Protein AF-A0AB34JGT9-F1 (afdb_monomer_lite)

InterPro domains:
  IPR016181 Acyl-CoA N-acyltransferase [SSF55729] (120-221)
  IPR028005 N-acetyltransferase ESCO, zinc-finger [PF13878] (42-80)
  IPR028009 N-acetyltransferase ESCO, acetyl-transferase domain [PF13880] (192-260)

Foldseek 3Di:
DDPVVVVPVPDDPDDDDDDDDDDDDDDDDDDDDDDDDDPPDPQDDDPPDPPQPQADPQQRDGFGPSPPVRVVVVVVSSCLQVVAQFDDDPLQPAWLDADPQGKTKHKDWLPDDVVNVVSVVVNLVSQCVVVVHDDDQDNGWMKIFIAHNRRHTQWMWIKDFDQWFFWWDDPPPPDDDPDDDPRDTDGPPDTDGAGMEGEDIDGRPVCPPVCPRLVRVQSCQPPVDDPGRGDLQRYAYEPADPVRLVSNCVNNVHSGHTYDD

Sequence (261 aa):
MSAQAWNQLLKPSGVKALALKTTQKRKHAGSSSKHNPPPLEQMYLDFGQRSLKGHCEDCGMRYTEGDRTDEEAHRKYHRRVLAGVTFRGAVTERVVHQRPDGLQIIAIHSTDPPEKLRKLAEAKRHIDDELGCSVQLPACFRAFVCVTPAGRMAGCVIAEPRKVGYRLCETLDGGHHDHAEVAVLQHDGLAQPALCGISQIWVSREHRRLSIGSQLLEAVRQNMVIGFELPKEKIAFSQPTASGRALATAYTGTKNFLVYT

Structure (mmCIF, N/CA/C/O backbone):
data_AF-A0AB34JGT9-F1
#
_entry.id   AF-A0AB34JGT9-F1
#
loop_
_atom_site.group_PDB
_atom_site.id
_atom_site.type_symbol
_atom_site.label_atom_id
_atom_site.label_alt_id
_atom_site.label_comp_id
_atom_site.label_asym_id
_atom_site.label_entity_id
_atom_site.label_seq_id
_atom_site.pdbx_PDB_ins_code
_atom_site.Cartn_x
_atom_site.Cartn_y
_atom_site.Cartn_z
_atom_site.occupancy
_atom_site.B_iso_or_equiv
_atom_site.auth_seq_id
_atom_site.auth_comp_id
_atom_site.auth_asym_id
_atom_site.auth_atom_id
_atom_site.pdbx_PDB_model_num
ATOM 1 N N . MET A 1 1 ? -13.073 12.205 -19.387 1.00 41.25 1 MET A N 1
ATOM 2 C CA . MET A 1 1 ? -13.069 13.668 -19.162 1.00 41.25 1 MET A CA 1
ATOM 3 C C . MET A 1 1 ? -11.638 14.086 -18.846 1.00 41.25 1 MET A C 1
ATOM 5 O O . MET A 1 1 ? -10.988 13.386 -18.082 1.00 41.25 1 MET A O 1
ATOM 9 N N . SER A 1 2 ? -11.113 15.088 -19.558 1.00 35.94 2 SER A N 1
ATOM 10 C CA . SER A 1 2 ? -9.671 15.331 -19.741 1.00 35.94 2 SER A CA 1
ATOM 11 C C . SER A 1 2 ? -8.951 15.888 -18.502 1.00 35.94 2 SER A C 1
ATOM 13 O O . SER A 1 2 ? -9.559 16.478 -17.610 1.00 35.94 2 SER A O 1
ATOM 15 N N . ALA A 1 3 ? -7.620 15.740 -18.493 1.00 37.44 3 ALA A N 1
ATOM 16 C CA . ALA A 1 3 ? -6.684 16.183 -17.451 1.00 37.44 3 ALA A CA 1
ATOM 17 C C . ALA A 1 3 ? -6.742 17.691 -17.110 1.00 37.44 3 ALA A C 1
ATOM 19 O O . ALA A 1 3 ? -6.174 18.123 -16.111 1.00 37.44 3 ALA A O 1
ATOM 20 N N . GLN A 1 4 ? -7.454 18.501 -17.899 1.00 36.91 4 GLN A N 1
ATOM 21 C CA . GLN A 1 4 ? -7.534 19.953 -17.727 1.00 36.91 4 GLN A CA 1
ATOM 22 C C . GLN A 1 4 ? -8.571 20.405 -16.682 1.00 36.91 4 GLN A C 1
ATOM 24 O O . GLN A 1 4 ? -8.455 21.515 -16.166 1.00 36.91 4 GLN A O 1
ATOM 29 N N . ALA A 1 5 ? -9.527 19.552 -16.294 1.00 36.91 5 ALA A N 1
ATOM 30 C CA . ALA A 1 5 ? -10.526 19.891 -15.270 1.00 36.91 5 ALA A CA 1
ATOM 31 C C . ALA A 1 5 ? -9.961 19.899 -13.829 1.00 36.91 5 ALA A C 1
ATOM 33 O O . ALA A 1 5 ? -10.563 20.472 -12.922 1.00 36.91 5 ALA A O 1
ATOM 34 N N . TRP A 1 6 ? -8.783 19.305 -13.611 1.00 40.47 6 TRP A N 1
ATOM 35 C CA . TRP A 1 6 ? -8.168 19.155 -12.286 1.00 40.47 6 TRP A CA 1
ATOM 36 C C . TRP A 1 6 ? -7.577 20.455 -11.722 1.00 40.47 6 TRP A C 1
ATOM 38 O O . TRP A 1 6 ? -7.604 20.674 -10.512 1.00 40.47 6 TRP A O 1
ATOM 48 N N . ASN A 1 7 ? -7.110 21.364 -12.581 1.00 42.66 7 ASN A N 1
ATOM 49 C CA . ASN A 1 7 ? -6.426 22.590 -12.149 1.00 42.66 7 ASN A CA 1
ATOM 50 C C . ASN A 1 7 ? -7.359 23.699 -11.631 1.00 42.66 7 ASN A C 1
ATOM 52 O O . ASN A 1 7 ? -6.881 24.701 -11.097 1.00 42.66 7 ASN A O 1
ATOM 56 N N . GLN A 1 8 ? -8.680 23.556 -11.768 1.00 39.59 8 GLN A N 1
ATOM 57 C CA . GLN A 1 8 ? -9.638 24.572 -11.311 1.00 39.59 8 GLN A CA 1
ATOM 58 C C . GLN A 1 8 ? -10.149 24.355 -9.881 1.00 39.59 8 GLN A C 1
ATOM 60 O O . GLN A 1 8 ? -10.574 25.319 -9.252 1.00 39.59 8 GLN A O 1
ATOM 65 N N . LEU A 1 9 ? -10.039 23.144 -9.323 1.00 40.91 9 LEU A N 1
ATOM 66 C CA . LEU A 1 9 ? -10.516 22.827 -7.966 1.00 40.91 9 LEU A CA 1
ATOM 67 C C . LEU A 1 9 ? -9.473 23.063 -6.854 1.00 40.91 9 LEU A C 1
ATOM 69 O O . LEU A 1 9 ? -9.786 22.884 -5.681 1.00 40.91 9 LEU A O 1
ATOM 73 N N . LEU A 1 10 ? -8.252 23.485 -7.209 1.00 40.28 10 LEU A N 1
ATOM 74 C CA . LEU A 1 10 ? -7.118 23.678 -6.289 1.00 40.28 10 LEU A CA 1
ATOM 75 C C . LEU A 1 10 ? -6.659 25.140 -6.141 1.00 40.28 10 LEU A C 1
ATOM 77 O O . LEU A 1 10 ? -5.591 25.393 -5.587 1.00 40.28 10 LEU A O 1
ATOM 81 N N . LYS A 1 11 ? -7.434 26.128 -6.605 1.00 37.97 11 LYS A N 1
ATOM 82 C CA . LYS A 1 11 ? -7.067 27.539 -6.409 1.00 37.97 11 LYS A CA 1
ATOM 83 C C . LYS A 1 11 ? -7.514 28.040 -5.028 1.00 37.97 11 LYS A C 1
ATOM 85 O O . LYS A 1 11 ? -8.713 28.024 -4.755 1.00 37.97 11 LYS A O 1
ATOM 90 N N . PRO A 1 12 ? -6.601 28.545 -4.179 1.00 37.38 12 PRO A N 1
ATOM 91 C CA . PRO A 1 12 ? -6.985 29.315 -3.009 1.00 37.38 12 PRO A CA 1
ATOM 92 C C . PRO A 1 12 ? -7.545 30.675 -3.442 1.00 37.38 12 PRO A C 1
ATOM 94 O O . PRO A 1 12 ? -6.934 31.420 -4.212 1.00 37.38 12 PRO A O 1
ATOM 97 N N . SER A 1 13 ? -8.734 30.987 -2.941 1.00 33.44 13 SER A N 1
ATOM 98 C CA . SER A 1 13 ? -9.405 32.271 -3.095 1.00 33.44 13 SER A CA 1
ATOM 99 C C . SER A 1 13 ? -8.594 33.384 -2.423 1.00 33.44 13 SER A C 1
ATOM 101 O O . SER A 1 13 ? -8.486 33.427 -1.203 1.00 33.44 13 SER A O 1
ATOM 103 N N . GLY A 1 14 ? -8.042 34.275 -3.248 1.00 32.41 14 GLY A N 1
ATOM 104 C CA . GLY A 1 14 ? -7.782 35.694 -2.986 1.00 32.41 14 GLY A CA 1
ATOM 105 C C . GLY A 1 14 ? -7.216 36.102 -1.624 1.00 32.41 14 GLY A C 1
ATOM 106 O O . GLY A 1 14 ? -7.970 36.461 -0.724 1.00 32.41 14 GLY A O 1
ATOM 107 N N . VAL A 1 15 ? -5.892 36.248 -1.544 1.00 33.72 15 VAL A N 1
ATOM 108 C CA . VAL A 1 15 ? -5.258 37.125 -0.548 1.00 33.72 15 VAL A CA 1
ATOM 109 C C . VAL A 1 15 ? -4.831 38.405 -1.264 1.00 33.72 15 VAL A C 1
ATOM 111 O O . VAL A 1 15 ? -3.992 38.380 -2.163 1.00 33.72 15 VAL A O 1
ATOM 114 N N . LYS A 1 16 ? -5.469 39.528 -0.914 1.00 31.50 16 LYS A N 1
ATOM 115 C CA . LYS A 1 16 ? -5.128 40.858 -1.432 1.00 31.50 16 LYS A CA 1
ATOM 116 C C . LYS A 1 16 ? -3.763 41.278 -0.883 1.00 31.50 16 LYS A C 1
ATOM 118 O O . LYS A 1 16 ? -3.576 41.336 0.329 1.00 31.50 16 LYS A O 1
ATOM 123 N N . ALA A 1 17 ? -2.840 41.608 -1.780 1.00 31.16 17 ALA A N 1
ATOM 124 C CA . ALA A 1 17 ? -1.586 42.267 -1.447 1.00 31.16 17 ALA A CA 1
ATOM 125 C C . ALA A 1 17 ? -1.869 43.703 -0.976 1.00 31.16 17 ALA A C 1
ATOM 127 O O . ALA A 1 17 ? -2.474 44.486 -1.711 1.00 31.16 17 ALA A O 1
ATOM 128 N N . LEU A 1 18 ? -1.432 44.053 0.236 1.00 29.59 18 LEU A N 1
ATOM 129 C CA . LEU A 1 18 ? -1.380 45.442 0.683 1.00 29.59 18 LEU A CA 1
ATOM 130 C C . LEU A 1 18 ? 0.073 45.920 0.627 1.00 29.59 18 LEU A C 1
ATOM 132 O O . LEU A 1 18 ? 0.949 45.391 1.308 1.00 29.59 18 LEU A O 1
ATOM 136 N N . ALA A 1 19 ? 0.306 46.900 -0.243 1.00 31.33 19 ALA A N 1
ATOM 137 C CA . ALA A 1 19 ? 1.595 47.519 -0.501 1.00 31.33 19 ALA A CA 1
ATOM 138 C C . ALA A 1 19 ? 2.105 48.317 0.711 1.00 31.33 19 ALA A C 1
ATOM 140 O O . ALA A 1 19 ? 1.365 49.097 1.315 1.00 31.33 19 ALA A O 1
ATOM 141 N N . LEU A 1 20 ? 3.398 48.163 1.011 1.00 27.36 20 LEU A N 1
ATOM 142 C CA . LEU A 1 20 ? 4.133 49.003 1.953 1.00 27.36 20 LEU A CA 1
ATOM 143 C C . LEU A 1 20 ? 4.225 50.433 1.394 1.00 27.36 20 LEU A C 1
ATOM 145 O O . LEU A 1 20 ? 4.826 50.655 0.342 1.00 27.36 20 LEU A O 1
ATOM 149 N N . LYS A 1 21 ? 3.653 51.409 2.106 1.00 29.31 21 LYS A N 1
ATOM 150 C CA . LYS A 1 21 ? 3.895 52.836 1.862 1.00 29.31 21 LYS A CA 1
ATOM 151 C C . LYS A 1 21 ? 4.946 53.355 2.838 1.00 29.31 21 LYS A C 1
ATOM 153 O O . LYS A 1 21 ? 4.734 53.392 4.047 1.00 29.31 21 LYS A O 1
ATOM 158 N N . THR A 1 22 ? 6.064 53.789 2.273 1.00 35.16 22 THR A N 1
ATOM 159 C CA . THR A 1 22 ? 7.105 54.608 2.896 1.00 35.16 22 THR A CA 1
ATOM 160 C C . THR A 1 22 ? 6.500 55.885 3.479 1.00 35.16 22 THR A C 1
ATOM 162 O O . THR A 1 22 ? 5.823 56.613 2.757 1.00 35.16 22 THR A O 1
ATOM 165 N N . THR A 1 23 ? 6.768 56.198 4.753 1.00 31.88 23 THR A N 1
ATOM 166 C CA . THR A 1 23 ? 6.497 57.537 5.310 1.00 31.88 23 THR A CA 1
ATOM 167 C C . THR A 1 23 ? 7.636 57.996 6.224 1.00 31.88 23 THR A C 1
ATOM 169 O O . THR A 1 23 ? 8.251 57.209 6.937 1.00 31.88 23 THR A O 1
ATOM 172 N N . GLN A 1 24 ? 7.947 59.283 6.101 1.00 33.12 24 GLN A N 1
ATOM 173 C CA . GLN A 1 24 ? 9.177 59.978 6.470 1.00 33.12 24 GLN A CA 1
ATOM 174 C C . GLN A 1 24 ? 9.356 60.262 7.974 1.00 33.12 24 GLN A C 1
ATOM 176 O O . GLN A 1 24 ? 8.400 60.397 8.733 1.00 33.12 24 GLN A O 1
ATOM 181 N N . LYS A 1 25 ? 10.629 60.465 8.351 1.00 37.03 25 LYS A N 1
ATOM 182 C CA . LYS A 1 25 ? 11.115 61.039 9.618 1.00 37.03 25 LYS A CA 1
ATOM 183 C C . LYS A 1 25 ? 10.381 62.329 10.015 1.00 37.03 25 LYS A C 1
ATOM 185 O O . LYS A 1 25 ? 10.403 63.301 9.263 1.00 37.03 25 LYS A O 1
ATOM 190 N N . ARG A 1 26 ? 9.960 62.408 11.281 1.00 31.91 26 ARG A N 1
ATOM 191 C CA . ARG A 1 26 ? 9.887 63.659 12.055 1.00 31.91 26 ARG A CA 1
ATOM 192 C C . ARG A 1 26 ? 10.408 63.439 13.479 1.00 31.91 26 ARG A C 1
ATOM 194 O O . ARG A 1 26 ? 10.103 62.442 14.120 1.00 31.91 26 ARG A O 1
ATOM 201 N N . LYS A 1 27 ? 11.251 64.378 13.916 1.00 36.34 27 LYS A N 1
ATOM 202 C CA . LYS A 1 27 ? 11.834 64.508 15.259 1.00 36.34 27 LYS A CA 1
ATOM 203 C C . LYS A 1 27 ? 10.744 64.949 16.249 1.00 36.34 27 LYS A C 1
ATOM 205 O O . LYS A 1 27 ? 9.934 65.782 15.862 1.00 36.34 27 LYS A O 1
ATOM 210 N N . HIS A 1 28 ? 10.778 64.480 17.499 1.00 33.81 28 HIS A N 1
ATOM 211 C CA . HIS A 1 28 ? 11.029 65.331 18.676 1.00 33.81 28 HIS A CA 1
ATOM 212 C C . HIS A 1 28 ? 10.959 64.573 20.014 1.00 33.81 28 HIS A C 1
ATOM 214 O O . HIS A 1 28 ? 10.056 63.783 20.246 1.00 33.81 28 HIS A O 1
ATOM 220 N N . ALA A 1 29 ? 11.927 64.948 20.858 1.00 31.09 29 ALA A N 1
ATOM 221 C CA . ALA A 1 29 ? 11.888 65.150 22.309 1.00 31.09 29 ALA A CA 1
ATOM 222 C C . ALA A 1 29 ? 11.582 63.965 23.242 1.00 31.09 29 ALA A C 1
ATOM 224 O O . ALA A 1 29 ? 10.554 63.305 23.173 1.00 31.09 29 ALA A O 1
ATOM 225 N N . GLY A 1 30 ? 12.532 63.755 24.155 1.00 37.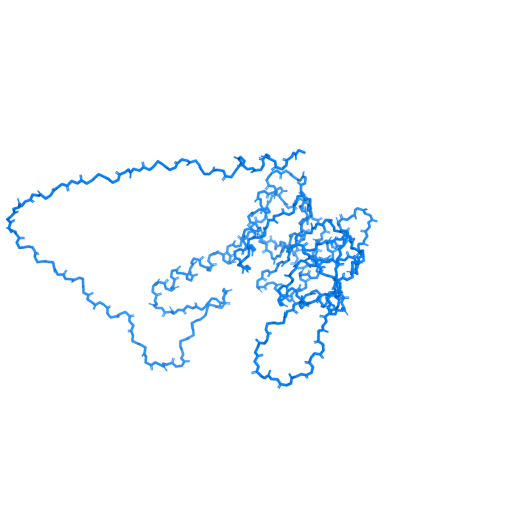97 30 GLY A N 1
ATOM 226 C CA . GLY A 1 30 ? 12.583 62.669 25.118 1.00 37.97 30 GLY A CA 1
ATOM 227 C C . GLY A 1 30 ? 11.453 62.652 26.142 1.00 37.97 30 GLY A C 1
ATOM 228 O O . GLY A 1 30 ? 11.014 63.678 26.651 1.00 37.97 30 GLY A O 1
ATOM 229 N N . SER A 1 31 ? 11.078 61.429 26.494 1.00 33.38 31 SER A N 1
ATOM 230 C CA . SER A 1 31 ? 10.436 61.063 27.747 1.00 33.38 31 SER A CA 1
ATOM 231 C C . SER A 1 31 ? 11.019 59.708 28.148 1.00 33.38 31 SER A C 1
ATOM 233 O O . SER A 1 31 ? 10.931 58.728 27.407 1.00 33.38 31 SER A O 1
ATOM 235 N N . SER A 1 32 ? 11.731 59.683 29.269 1.00 40.06 32 SER A N 1
ATOM 236 C CA . SER A 1 32 ? 12.423 58.518 29.807 1.00 40.06 32 SER A CA 1
ATOM 237 C C . SER A 1 32 ? 11.428 57.546 30.447 1.00 40.06 32 SER A C 1
ATOM 239 O O . SER A 1 32 ? 11.091 57.665 31.621 1.00 40.06 32 SER A O 1
ATOM 241 N N . SER A 1 33 ? 10.993 56.540 29.686 1.00 37.94 33 SER A N 1
ATOM 242 C CA . SER A 1 33 ? 10.300 55.371 30.234 1.00 37.94 33 SER A CA 1
ATOM 243 C C . SER A 1 33 ? 11.285 54.213 30.390 1.00 37.94 33 SER A C 1
ATOM 245 O O . SER A 1 33 ? 11.850 53.717 29.415 1.00 37.94 33 SER A O 1
ATOM 247 N N . LYS A 1 34 ? 11.531 53.818 31.643 1.00 40.94 34 LYS A N 1
ATOM 248 C CA . LYS A 1 34 ? 12.369 52.677 32.021 1.00 40.94 34 LYS A CA 1
ATOM 249 C C . LYS A 1 34 ? 11.692 51.387 31.553 1.00 40.94 34 LYS A C 1
ATOM 251 O O . LYS A 1 34 ? 10.775 50.903 32.210 1.00 40.94 34 LYS A O 1
ATOM 256 N N . HIS A 1 35 ? 12.147 50.816 30.442 1.00 43.34 35 HIS A N 1
ATOM 257 C CA . HIS A 1 35 ? 11.779 49.450 30.089 1.00 43.34 35 HIS A CA 1
ATOM 258 C C . HIS A 1 35 ? 12.676 48.511 30.900 1.00 43.34 35 HIS A C 1
ATOM 260 O O . HIS A 1 35 ? 13.851 48.345 30.579 1.00 43.34 35 HIS A O 1
ATOM 266 N N . ASN A 1 36 ? 12.145 47.924 31.976 1.00 52.91 36 ASN A N 1
ATOM 267 C CA . ASN A 1 36 ? 12.786 46.740 32.541 1.00 52.91 36 ASN A CA 1
ATOM 268 C C . ASN A 1 36 ? 12.777 45.665 31.441 1.00 52.91 36 ASN A C 1
ATOM 270 O O . ASN A 1 36 ? 11.706 45.427 30.862 1.00 52.91 36 ASN A O 1
ATOM 274 N N . PRO A 1 37 ? 13.923 45.045 31.107 1.00 60.44 37 PRO A N 1
ATOM 275 C CA . PRO A 1 37 ? 13.898 43.827 30.316 1.00 60.44 37 PRO A CA 1
ATOM 276 C C . PRO A 1 37 ? 13.090 42.774 31.094 1.00 60.44 37 PRO A C 1
ATOM 278 O O . PRO A 1 37 ? 13.119 42.788 32.332 1.00 60.44 37 PRO A O 1
ATOM 281 N N . PRO A 1 38 ? 12.333 41.895 30.412 1.00 65.88 38 PRO A N 1
ATOM 282 C CA . PRO A 1 38 ? 11.697 40.774 31.093 1.00 65.88 38 PRO A CA 1
ATOM 283 C C . PRO A 1 38 ? 12.765 40.013 31.895 1.00 65.88 38 PRO A C 1
ATOM 285 O O . PRO A 1 38 ? 13.913 39.943 31.439 1.00 65.88 38 PRO A O 1
ATOM 288 N N . PRO A 1 39 ? 12.431 39.504 33.097 1.00 65.12 39 PRO A N 1
ATOM 289 C CA . PRO A 1 39 ? 13.387 38.765 33.908 1.00 65.12 39 PRO A CA 1
ATOM 290 C C . PRO A 1 39 ? 13.992 37.658 33.047 1.00 65.12 39 PRO A C 1
ATOM 292 O O . PRO A 1 39 ? 13.267 36.893 32.411 1.00 65.12 39 PRO A O 1
ATOM 295 N N . LEU A 1 40 ? 15.323 37.644 32.965 1.00 64.62 40 LEU A N 1
ATOM 296 C CA . LEU A 1 40 ? 16.056 36.621 32.236 1.00 64.62 40 LEU A CA 1
ATOM 297 C C . LEU A 1 40 ? 15.851 35.307 32.983 1.00 64.62 40 LEU A C 1
ATOM 299 O O . LEU A 1 40 ? 16.496 35.045 33.994 1.00 64.62 40 LEU A O 1
ATOM 303 N N . GLU A 1 41 ? 14.899 34.518 32.505 1.00 62.47 41 GLU A N 1
ATOM 304 C CA . GLU A 1 41 ? 14.697 33.156 32.961 1.00 62.47 41 GLU A CA 1
ATOM 305 C C . GLU A 1 41 ? 15.705 32.278 32.224 1.00 62.47 41 GLU A C 1
ATOM 307 O O . GLU A 1 41 ? 15.725 32.191 30.994 1.00 62.47 41 GLU A O 1
ATOM 312 N N . GLN A 1 42 ? 16.619 31.691 32.986 1.00 62.91 42 GLN A N 1
ATOM 313 C CA . GLN A 1 42 ? 17.605 30.773 32.452 1.00 62.91 42 GLN A CA 1
ATOM 314 C C . GLN A 1 42 ? 16.891 29.517 31.941 1.00 62.91 42 GLN A C 1
ATOM 316 O O . GLN A 1 42 ? 16.399 28.722 32.734 1.00 62.91 42 GLN A O 1
ATOM 321 N N . MET A 1 43 ? 16.823 29.344 30.620 1.00 67.50 43 MET A N 1
ATOM 322 C CA . MET A 1 43 ? 15.973 28.309 30.024 1.00 67.50 43 MET A CA 1
ATOM 323 C C . MET A 1 43 ? 16.538 26.884 30.095 1.00 67.50 43 MET A C 1
ATOM 325 O O . MET A 1 43 ? 15.753 25.945 30.156 1.00 67.50 43 MET A O 1
ATOM 329 N N . TYR A 1 44 ? 17.863 26.690 30.090 1.00 57.12 44 TYR A N 1
ATOM 330 C CA . TYR A 1 44 ? 18.459 25.353 30.196 1.00 57.12 44 TYR A CA 1
ATOM 331 C C . TYR A 1 44 ? 19.949 25.398 30.570 1.00 57.12 44 TYR A C 1
ATOM 333 O O . TYR A 1 44 ? 20.677 26.304 30.161 1.00 57.12 44 TYR A O 1
ATOM 341 N N . LEU A 1 45 ? 20.402 24.400 31.331 1.00 62.19 45 LEU A N 1
ATOM 342 C CA . LEU A 1 45 ? 21.810 24.097 31.599 1.00 62.19 45 LEU A CA 1
ATOM 343 C C . LEU A 1 45 ? 22.046 22.628 31.245 1.00 62.19 45 LEU A C 1
ATOM 345 O O . LEU A 1 45 ? 21.607 21.739 31.975 1.00 62.19 45 LEU A O 1
ATOM 349 N N . ASP A 1 46 ? 22.741 22.383 30.136 1.00 50.56 46 ASP A N 1
ATOM 350 C CA . ASP A 1 46 ? 23.149 21.037 29.738 1.00 50.56 46 ASP A CA 1
ATOM 351 C C . ASP A 1 46 ? 24.455 20.657 30.444 1.00 50.56 46 ASP A C 1
ATOM 353 O O . ASP A 1 46 ? 25.525 21.182 30.133 1.00 50.56 46 ASP A O 1
ATOM 357 N N . PHE A 1 47 ? 24.369 19.746 31.412 1.00 52.38 47 PHE A N 1
ATOM 358 C CA . PHE A 1 47 ? 25.534 19.188 32.105 1.00 52.38 47 PHE A CA 1
ATOM 359 C C . PHE A 1 47 ? 25.935 17.796 31.582 1.00 52.38 47 PHE A C 1
ATOM 361 O O . PHE A 1 47 ? 26.635 17.062 32.279 1.00 52.38 47 PHE A O 1
ATOM 368 N N . GLY A 1 48 ? 25.496 17.390 30.384 1.00 58.56 48 GLY A N 1
ATOM 369 C CA . GLY A 1 48 ? 25.909 16.118 29.781 1.00 58.56 48 GLY A CA 1
ATOM 370 C C . GLY A 1 48 ? 25.429 14.879 30.550 1.00 58.56 48 GLY A C 1
ATOM 371 O O . GLY A 1 48 ? 26.109 13.848 30.577 1.00 58.56 48 GLY A O 1
ATOM 372 N N . GLN A 1 49 ? 24.267 14.960 31.207 1.00 60.69 49 GLN A N 1
ATOM 373 C CA . GLN A 1 49 ? 23.688 13.835 31.943 1.00 60.69 49 GLN A CA 1
ATOM 374 C C . GLN A 1 49 ? 23.114 12.786 30.978 1.00 60.69 49 GLN A C 1
ATOM 376 O O . GLN A 1 49 ? 22.329 13.084 30.082 1.00 60.69 49 GLN A O 1
ATOM 381 N N . ARG A 1 50 ? 23.471 11.514 31.195 1.00 53.81 50 ARG A N 1
ATOM 382 C CA . ARG A 1 50 ? 23.137 10.372 30.317 1.00 53.81 50 ARG A CA 1
ATOM 383 C C . ARG A 1 50 ? 21.648 9.968 30.297 1.00 53.81 50 ARG A C 1
ATOM 385 O O . ARG A 1 50 ? 21.315 8.950 29.698 1.00 53.81 50 ARG A O 1
ATOM 392 N N . SER A 1 51 ? 20.756 10.721 30.941 1.00 53.31 51 SER A N 1
ATOM 393 C CA . SER A 1 51 ? 19.339 10.366 31.120 1.00 53.31 51 SER A CA 1
ATOM 394 C C . SER A 1 51 ? 18.348 11.410 30.600 1.00 53.31 51 SER A C 1
ATOM 396 O O . SER A 1 51 ? 17.224 11.476 31.089 1.00 53.31 51 SER A O 1
ATOM 398 N N . LEU A 1 52 ? 18.716 12.180 29.573 1.00 54.84 52 LEU A N 1
ATOM 399 C CA . LEU A 1 52 ? 17.741 12.881 28.734 1.00 54.84 52 LEU A CA 1
ATOM 400 C C . LEU A 1 52 ? 17.056 11.844 27.834 1.00 54.84 52 LEU A C 1
ATOM 402 O O . LEU A 1 52 ? 17.470 11.604 26.698 1.00 54.84 52 LEU A O 1
ATOM 406 N N . LYS A 1 53 ? 16.038 11.151 28.356 1.00 61.09 53 LYS A N 1
ATOM 407 C CA . LYS A 1 53 ? 15.188 10.260 27.555 1.00 61.09 53 LYS A CA 1
ATOM 408 C C . LYS A 1 53 ? 14.279 11.104 26.660 1.00 61.09 53 LYS A C 1
ATOM 410 O O . LYS A 1 53 ? 13.082 11.183 26.860 1.00 61.09 53 LYS A O 1
ATOM 415 N N . GLY A 1 54 ? 14.867 11.736 25.653 1.00 69.69 54 GLY A N 1
ATOM 416 C CA . GLY A 1 54 ? 14.160 12.617 24.739 1.00 69.69 54 GLY A CA 1
ATOM 417 C C . GLY A 1 54 ? 13.505 11.866 23.592 1.00 69.69 54 GLY A C 1
ATOM 418 O O . GLY A 1 54 ? 13.884 12.102 22.450 1.00 69.69 54 GLY A O 1
ATOM 419 N N . HIS A 1 55 ? 12.601 10.914 23.854 1.00 75.94 55 HIS A N 1
ATOM 420 C CA . HIS A 1 55 ? 11.707 10.384 22.819 1.00 75.94 55 HIS A CA 1
ATOM 421 C C . HIS A 1 55 ? 10.346 9.977 23.380 1.00 75.94 55 HIS A C 1
ATOM 423 O O . HIS A 1 55 ? 10.259 9.382 24.446 1.00 75.94 55 HIS A O 1
ATOM 429 N N . CYS A 1 56 ? 9.289 10.272 22.630 1.00 74.12 56 CYS A N 1
ATOM 430 C CA . CYS A 1 56 ? 7.931 9.870 22.977 1.00 74.12 56 CYS A CA 1
ATOM 431 C C . CYS A 1 56 ? 7.713 8.378 22.690 1.00 74.12 56 CYS A C 1
ATOM 433 O O . CYS A 1 56 ? 8.049 7.914 21.600 1.00 74.12 56 CYS A O 1
ATOM 435 N N . GLU A 1 57 ? 7.113 7.642 23.625 1.00 68.25 57 GLU A N 1
ATOM 436 C CA . GLU A 1 57 ? 6.815 6.211 23.455 1.00 68.25 57 GLU A CA 1
ATOM 437 C C . GLU A 1 57 ? 5.678 5.958 22.448 1.00 68.25 57 GLU A C 1
ATOM 439 O O . GLU A 1 57 ? 5.726 4.975 21.710 1.00 68.25 57 GLU A O 1
ATOM 444 N N . ASP A 1 58 ? 4.724 6.889 22.332 1.00 62.97 58 ASP A N 1
ATOM 445 C CA . ASP A 1 58 ? 3.581 6.769 21.418 1.00 62.97 58 ASP A CA 1
ATOM 446 C C . ASP A 1 58 ? 3.945 7.147 19.971 1.00 62.97 58 ASP A C 1
ATOM 448 O O . ASP A 1 58 ? 3.638 6.425 19.022 1.00 62.97 58 ASP A O 1
ATOM 452 N N . CYS A 1 59 ? 4.635 8.277 19.765 1.00 69.56 59 CYS A N 1
ATOM 453 C CA . CYS A 1 59 ? 4.956 8.767 18.416 1.00 69.56 59 CYS A CA 1
ATOM 454 C C . CYS A 1 59 ? 6.405 8.504 17.968 1.00 69.56 59 CYS A C 1
ATOM 456 O O . CYS A 1 59 ? 6.725 8.643 16.785 1.00 69.56 59 CYS A O 1
ATOM 458 N N . GLY A 1 60 ? 7.303 8.128 18.883 1.00 70.25 60 GLY A N 1
ATOM 459 C CA . GLY A 1 60 ? 8.719 7.882 18.595 1.00 70.25 60 GLY A CA 1
ATOM 460 C C . GLY A 1 60 ? 9.530 9.131 18.234 1.00 70.25 60 GLY A C 1
ATOM 461 O O . GLY A 1 60 ? 10.696 8.997 17.853 1.00 70.25 60 GLY A O 1
ATOM 462 N N . MET A 1 61 ? 8.938 10.331 18.301 1.00 75.50 61 MET A N 1
ATOM 463 C CA . MET A 1 61 ? 9.637 11.583 18.014 1.00 75.50 61 MET A CA 1
ATOM 464 C C . MET A 1 61 ? 10.611 11.894 19.136 1.00 75.50 61 MET A C 1
ATOM 466 O O . MET A 1 61 ? 10.241 11.813 20.308 1.00 75.50 61 MET A O 1
ATOM 470 N N . ARG A 1 62 ? 11.829 12.291 18.770 1.00 81.75 62 ARG A N 1
ATOM 471 C CA . ARG A 1 62 ? 12.774 12.835 19.735 1.00 81.75 62 ARG A CA 1
ATOM 472 C C . ARG A 1 62 ? 12.420 14.277 20.069 1.00 81.75 62 ARG A C 1
ATOM 474 O O . ARG A 1 62 ? 12.175 15.053 19.152 1.00 81.75 62 ARG A O 1
ATOM 481 N N . TYR A 1 63 ? 12.375 14.607 21.351 1.00 83.56 63 TYR A N 1
ATOM 482 C CA . TYR A 1 63 ? 12.114 15.957 21.849 1.00 83.56 63 TYR A CA 1
ATOM 483 C C . TYR A 1 63 ? 12.786 16.130 23.206 1.00 83.56 63 TYR A C 1
ATOM 485 O O . TYR A 1 63 ? 13.021 15.145 23.906 1.00 83.56 63 TYR A O 1
ATOM 493 N N . THR A 1 64 ? 13.089 17.365 23.577 1.00 81.88 64 THR A N 1
ATOM 494 C CA . THR A 1 64 ? 13.656 17.673 24.890 1.00 81.88 64 THR A CA 1
ATOM 495 C C . THR A 1 64 ? 12.531 17.979 25.874 1.00 81.88 64 THR A C 1
ATOM 497 O O . THR A 1 64 ? 11.795 18.948 25.700 1.00 81.88 64 THR A O 1
ATOM 500 N N . GLU A 1 65 ? 12.373 17.146 26.903 1.00 74.56 65 GLU A N 1
ATOM 501 C CA . GLU A 1 65 ? 11.425 17.412 27.993 1.00 74.56 65 GLU A CA 1
ATOM 502 C C . GLU A 1 65 ? 11.832 18.684 28.747 1.00 74.56 65 GLU A C 1
ATOM 504 O O . GLU A 1 65 ? 12.987 18.822 29.155 1.00 74.56 65 GLU A O 1
ATOM 509 N N . GLY A 1 66 ? 10.895 19.619 28.918 1.00 76.75 66 GLY A N 1
ATOM 510 C CA . GLY A 1 66 ? 11.133 20.918 29.547 1.00 76.75 66 GLY A CA 1
ATOM 511 C C . GLY A 1 66 ? 11.432 22.068 28.578 1.00 76.75 66 GLY A C 1
ATOM 512 O O . GLY A 1 66 ? 11.311 23.227 28.980 1.00 76.75 66 GLY A O 1
ATOM 513 N N . ASP A 1 67 ? 11.749 21.804 27.304 1.00 81.50 67 ASP A N 1
ATOM 514 C CA . ASP A 1 67 ? 11.796 22.861 26.287 1.00 81.50 67 ASP A CA 1
ATOM 515 C C . ASP A 1 67 ? 10.407 23.050 25.665 1.00 81.50 67 ASP A C 1
ATOM 517 O O . ASP A 1 67 ? 9.903 22.218 24.909 1.00 81.50 67 ASP A O 1
ATOM 521 N N . ARG A 1 68 ? 9.789 24.200 25.953 1.00 83.50 68 ARG A N 1
ATOM 522 C CA . ARG A 1 68 ? 8.458 24.569 25.449 1.00 83.50 68 ARG A CA 1
ATOM 523 C C . ARG A 1 68 ? 8.356 24.524 23.922 1.00 83.50 68 ARG A C 1
ATOM 525 O O . ARG A 1 68 ? 7.284 24.211 23.404 1.00 83.50 68 ARG A O 1
ATOM 532 N N . THR A 1 69 ? 9.429 24.849 23.204 1.00 85.62 69 THR A N 1
ATOM 533 C CA . THR A 1 69 ? 9.445 24.856 21.734 1.00 85.62 69 THR A CA 1
ATOM 534 C C . THR A 1 69 ? 9.392 23.429 21.198 1.00 85.62 69 THR A C 1
ATOM 536 O O . THR A 1 69 ? 8.557 23.116 20.341 1.00 85.62 69 THR A O 1
ATOM 539 N N . ASP A 1 70 ? 10.227 22.555 21.759 1.00 86.88 70 ASP A N 1
ATOM 540 C CA . ASP A 1 70 ? 10.273 21.128 21.440 1.00 86.88 70 ASP A CA 1
ATOM 541 C C . ASP A 1 70 ? 8.977 20.417 21.848 1.00 86.88 70 ASP A C 1
ATOM 543 O O . ASP A 1 70 ? 8.441 19.629 21.072 1.00 86.88 70 ASP A O 1
ATOM 547 N N . GLU A 1 71 ? 8.404 20.730 23.012 1.00 86.19 71 GLU A N 1
ATOM 548 C CA . GLU A 1 71 ? 7.132 20.162 23.469 1.00 86.19 71 GLU A CA 1
ATOM 549 C C . GLU A 1 71 ? 5.941 20.601 22.605 1.00 86.19 71 GLU A C 1
ATOM 551 O O . GLU A 1 71 ? 5.018 19.821 22.353 1.00 86.19 71 GLU A O 1
ATOM 556 N N . GLU A 1 72 ? 5.920 21.847 22.126 1.00 85.69 72 GLU A N 1
ATOM 557 C CA . GLU A 1 72 ? 4.901 22.313 21.183 1.00 85.69 72 GLU A CA 1
ATOM 558 C C . GLU A 1 72 ? 5.052 21.666 19.803 1.00 85.69 72 GLU A C 1
ATOM 560 O O . GLU A 1 72 ? 4.043 21.288 19.190 1.00 85.69 72 GLU A O 1
ATOM 565 N N . ALA A 1 73 ? 6.286 21.513 19.317 1.00 84.38 73 ALA A N 1
ATOM 566 C CA . ALA A 1 73 ? 6.581 20.778 18.092 1.00 84.38 73 ALA A CA 1
ATOM 567 C C . ALA A 1 73 ? 6.169 19.305 18.232 1.00 84.38 73 ALA A C 1
ATOM 569 O O . ALA A 1 73 ? 5.454 18.785 17.370 1.00 84.38 73 ALA A O 1
ATOM 570 N N . HIS A 1 74 ? 6.504 18.681 19.363 1.00 84.75 74 HIS A N 1
ATOM 571 C CA . HIS A 1 74 ? 6.101 17.330 19.725 1.00 84.75 74 HIS A CA 1
ATOM 572 C C . HIS A 1 74 ? 4.590 17.200 19.740 1.00 84.75 74 HIS A C 1
ATOM 574 O O . HIS A 1 74 ? 4.059 16.363 19.029 1.00 84.75 74 HIS A O 1
ATOM 580 N N . ARG A 1 75 ? 3.859 18.069 20.434 1.00 80.75 75 ARG A N 1
ATOM 581 C CA . ARG A 1 75 ? 2.391 18.013 20.495 1.00 80.75 75 ARG A CA 1
ATOM 582 C C . ARG A 1 75 ? 1.739 18.130 19.119 1.00 80.75 75 ARG A C 1
ATOM 584 O O . ARG A 1 75 ? 0.744 17.455 18.847 1.00 80.75 75 ARG A O 1
ATOM 591 N N . LYS A 1 76 ? 2.276 18.984 18.240 1.00 81.88 76 LYS A N 1
ATOM 592 C CA . LYS A 1 76 ? 1.801 19.125 16.853 1.00 81.88 76 LYS A CA 1
ATOM 593 C C . LYS A 1 76 ? 2.097 17.869 16.035 1.00 81.88 76 LYS A C 1
ATOM 595 O O . LYS A 1 76 ? 1.201 17.393 15.338 1.00 81.88 76 LYS A O 1
ATOM 600 N N . TYR A 1 77 ? 3.306 17.324 16.143 1.00 77.69 77 TYR A N 1
ATOM 601 C CA . TYR A 1 77 ? 3.701 16.079 15.486 1.00 77.69 77 TYR A CA 1
ATOM 602 C C . TYR A 1 77 ? 2.883 14.893 15.994 1.00 77.69 77 TYR A C 1
ATOM 604 O O . TYR A 1 77 ? 2.265 14.194 15.206 1.00 77.69 77 TYR A O 1
ATOM 612 N N . HIS A 1 78 ? 2.781 14.736 17.307 1.00 76.81 78 HIS A N 1
ATOM 613 C CA . HIS A 1 78 ? 1.991 13.734 18.005 1.00 76.81 78 HIS A CA 1
ATOM 614 C C . HIS A 1 78 ? 0.531 13.779 17.563 1.00 76.81 78 HIS A C 1
ATOM 616 O O . HIS A 1 78 ? -0.044 12.760 17.196 1.00 76.81 78 HIS A O 1
ATOM 622 N N . ARG A 1 79 ? -0.065 14.978 17.485 1.00 71.56 79 ARG A N 1
ATOM 623 C CA . ARG A 1 79 ? -1.403 15.139 16.912 1.00 71.56 79 ARG A CA 1
ATOM 624 C C . ARG A 1 79 ? -1.432 14.720 15.444 1.00 71.56 79 ARG A C 1
ATOM 626 O O . ARG A 1 79 ? -2.367 14.046 15.057 1.00 71.56 79 ARG A O 1
ATOM 633 N N . ARG A 1 80 ? -0.456 15.090 14.616 1.00 69.06 80 ARG A N 1
ATOM 634 C CA . ARG A 1 80 ? -0.448 14.728 13.187 1.00 69.06 80 ARG A CA 1
ATOM 635 C C . ARG A 1 80 ? -0.291 13.219 12.957 1.00 69.06 80 ARG A C 1
ATOM 637 O O . ARG A 1 80 ? -0.986 12.674 12.106 1.00 69.06 80 ARG A O 1
ATOM 644 N N . VAL A 1 81 ? 0.595 12.571 13.705 1.00 63.88 81 VAL A N 1
ATOM 645 C CA . VAL A 1 81 ? 0.927 11.148 13.568 1.00 63.88 81 VAL A CA 1
ATOM 646 C C . VAL A 1 81 ? -0.146 10.264 14.200 1.00 63.88 81 VAL A C 1
ATOM 648 O O . VAL A 1 81 ? -0.553 9.285 13.587 1.00 63.88 81 VAL A O 1
ATOM 651 N N . LEU A 1 82 ? -0.690 10.640 15.364 1.00 62.78 82 LEU A N 1
ATOM 652 C CA . LEU A 1 82 ? -1.712 9.836 16.047 1.00 62.78 82 LEU A CA 1
ATOM 653 C C . LEU A 1 82 ? -3.155 10.192 15.677 1.00 62.78 82 LEU A C 1
ATOM 655 O O . LEU A 1 82 ? -4.023 9.318 15.744 1.00 62.78 82 LEU A O 1
ATOM 659 N N . ALA A 1 83 ? -3.462 11.442 15.292 1.00 63.69 83 ALA A N 1
ATOM 660 C CA . ALA A 1 83 ? -4.831 11.773 14.871 1.00 63.69 83 ALA A CA 1
ATOM 661 C C . ALA A 1 83 ? -5.205 11.055 13.570 1.00 63.69 83 ALA A C 1
ATOM 663 O O . ALA A 1 83 ? -6.394 10.822 13.349 1.00 63.69 83 ALA A O 1
ATOM 664 N N . GLY A 1 84 ? -4.205 10.646 12.776 1.00 74.19 84 GLY A N 1
ATOM 665 C CA . GLY A 1 84 ? -4.359 9.801 11.599 1.00 74.19 84 GLY A CA 1
ATOM 666 C C . GLY A 1 84 ? -5.455 10.281 10.649 1.00 74.19 84 GLY A C 1
ATOM 667 O O . GLY A 1 84 ? -5.926 11.417 10.694 1.00 74.19 84 GLY A O 1
ATOM 668 N N . VAL A 1 85 ? -5.889 9.387 9.770 1.00 86.69 85 VAL A N 1
ATOM 669 C CA . VAL A 1 85 ? -7.020 9.639 8.876 1.00 86.69 85 VAL A CA 1
ATOM 670 C C . VAL A 1 85 ? -8.156 8.708 9.262 1.00 86.69 85 VAL A C 1
ATOM 672 O O . VAL A 1 85 ? -7.973 7.493 9.341 1.00 86.69 85 VAL A O 1
ATOM 675 N N . THR A 1 86 ? -9.332 9.272 9.534 1.00 88.88 86 THR A N 1
ATOM 676 C CA . THR A 1 86 ? -10.506 8.502 9.963 1.00 88.88 86 THR A CA 1
ATOM 677 C C . THR A 1 86 ? -11.448 8.200 8.801 1.00 88.88 86 THR A C 1
ATOM 679 O O . THR A 1 86 ? -11.895 9.096 8.087 1.00 88.88 86 THR A O 1
ATOM 682 N N . PHE A 1 87 ? -11.777 6.928 8.622 1.00 89.31 87 PHE A N 1
ATOM 683 C CA . PHE A 1 87 ? -12.712 6.414 7.631 1.00 89.31 87 PHE A CA 1
ATOM 684 C C . PHE A 1 87 ? -13.987 5.963 8.348 1.00 89.31 87 PHE A C 1
ATOM 686 O O . PHE A 1 87 ? -13.950 5.055 9.176 1.00 89.31 87 PHE A O 1
ATOM 693 N N . ARG A 1 88 ? -15.111 6.632 8.067 1.00 86.19 88 ARG A N 1
ATOM 694 C CA . ARG A 1 88 ? -16.430 6.353 8.660 1.00 86.19 88 ARG A CA 1
ATOM 695 C C . ARG A 1 88 ? -17.541 6.581 7.632 1.00 86.19 88 ARG A C 1
ATOM 697 O O . ARG A 1 88 ? -17.353 7.340 6.679 1.00 86.19 88 ARG A O 1
ATOM 704 N N . GLY A 1 89 ? -18.702 5.971 7.861 1.00 84.94 89 GLY A N 1
ATOM 705 C CA . GLY A 1 89 ? -19.913 6.191 7.063 1.00 84.94 89 GLY A CA 1
ATOM 706 C C . GLY A 1 89 ? -19.799 5.660 5.632 1.00 84.94 89 GLY A C 1
ATOM 707 O O . GLY A 1 89 ? -19.227 4.598 5.406 1.00 84.94 89 GLY A O 1
ATOM 708 N N . ALA A 1 90 ? -20.310 6.415 4.655 1.00 72.19 90 ALA A N 1
ATOM 709 C CA . ALA A 1 90 ? -20.387 5.991 3.251 1.00 72.19 90 ALA A CA 1
ATOM 710 C C . ALA A 1 90 ? -19.027 5.582 2.643 1.00 72.19 90 ALA A C 1
ATOM 712 O O . ALA A 1 90 ? -18.955 4.775 1.717 1.00 72.19 90 ALA A O 1
ATOM 713 N N . VAL A 1 91 ? -17.907 6.088 3.172 1.00 78.88 91 VAL A N 1
ATOM 714 C CA . VAL A 1 91 ? -16.569 5.740 2.667 1.00 78.88 91 VAL A CA 1
ATOM 715 C C . VAL A 1 91 ? -16.201 4.275 2.943 1.00 78.88 91 VAL A C 1
ATOM 717 O O . VAL A 1 91 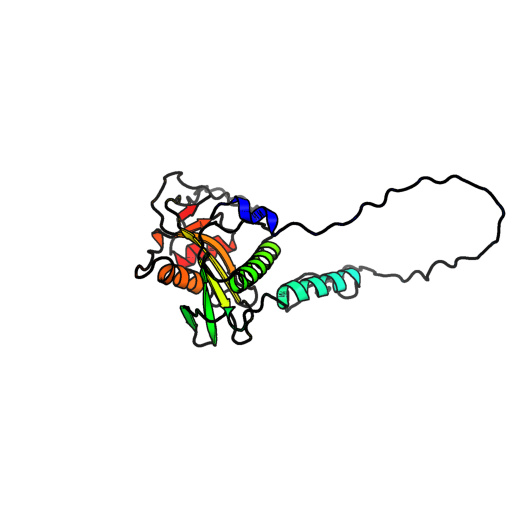? -15.435 3.696 2.176 1.00 78.88 91 VAL A O 1
ATOM 720 N N . THR A 1 92 ? -16.770 3.641 3.973 1.00 80.25 92 THR A N 1
ATOM 721 C CA . THR A 1 92 ? -16.424 2.267 4.382 1.00 80.25 92 THR A CA 1
ATOM 722 C C . THR A 1 92 ? -17.310 1.181 3.766 1.00 80.25 92 THR A C 1
ATOM 724 O O . THR A 1 92 ? -17.190 0.022 4.137 1.00 80.25 92 THR A O 1
ATOM 727 N N . GLU A 1 93 ? -18.194 1.515 2.824 1.00 85.81 93 GLU A N 1
ATOM 728 C CA . GLU A 1 93 ? -19.173 0.566 2.263 1.00 85.81 93 GLU A CA 1
ATOM 729 C C . GLU A 1 93 ? -18.549 -0.611 1.498 1.00 85.81 93 GLU A C 1
ATOM 731 O O . GLU A 1 93 ? -19.071 -1.722 1.538 1.00 85.81 93 GLU A O 1
ATOM 736 N N . ARG A 1 94 ? -17.442 -0.388 0.776 1.00 92.94 94 ARG A N 1
ATOM 737 C CA . ARG A 1 94 ? -16.827 -1.417 -0.076 1.00 92.94 94 ARG A CA 1
ATOM 738 C C . ARG A 1 94 ? -15.710 -2.140 0.669 1.00 92.94 94 ARG A C 1
ATOM 740 O O . ARG A 1 94 ? -14.534 -1.895 0.403 1.00 92.94 94 ARG A O 1
ATOM 747 N N . VAL A 1 95 ? -16.079 -3.016 1.599 1.00 95.31 95 VAL A N 1
ATOM 748 C CA . VAL A 1 95 ? -15.134 -3.882 2.321 1.00 95.31 95 VAL A CA 1
ATOM 749 C C . VAL A 1 95 ? -14.772 -5.087 1.449 1.00 95.31 95 VAL A C 1
ATOM 751 O O . VAL A 1 95 ? -15.648 -5.853 1.064 1.00 95.31 95 VAL A O 1
ATOM 754 N N . VAL A 1 96 ? -13.486 -5.257 1.137 1.00 96.00 96 VAL A N 1
ATOM 755 C CA . VAL A 1 96 ? -12.974 -6.386 0.332 1.00 96.00 96 VAL A CA 1
ATOM 756 C C . VAL A 1 96 ? -12.364 -7.497 1.178 1.00 96.00 96 VAL A C 1
ATOM 758 O O . VAL A 1 96 ? -12.249 -8.628 0.721 1.00 96.00 96 VAL A O 1
ATOM 761 N N . HIS A 1 97 ? -11.968 -7.192 2.413 1.00 95.62 97 HIS A N 1
ATOM 762 C CA . HIS A 1 97 ? -11.443 -8.180 3.347 1.00 95.62 97 HIS A CA 1
ATOM 763 C C . HIS A 1 97 ? -11.744 -7.756 4.785 1.00 95.62 97 HIS A C 1
ATOM 765 O O . HIS A 1 97 ? -11.593 -6.584 5.131 1.00 95.62 97 HIS A O 1
ATOM 771 N N . GLN A 1 98 ? -12.142 -8.704 5.627 1.00 94.88 98 GLN A N 1
ATOM 772 C CA . GLN A 1 98 ? -12.300 -8.508 7.066 1.00 94.88 98 GLN A CA 1
ATOM 773 C C . GLN A 1 98 ? -11.396 -9.492 7.790 1.00 94.88 98 GLN A C 1
ATOM 775 O O . GLN A 1 98 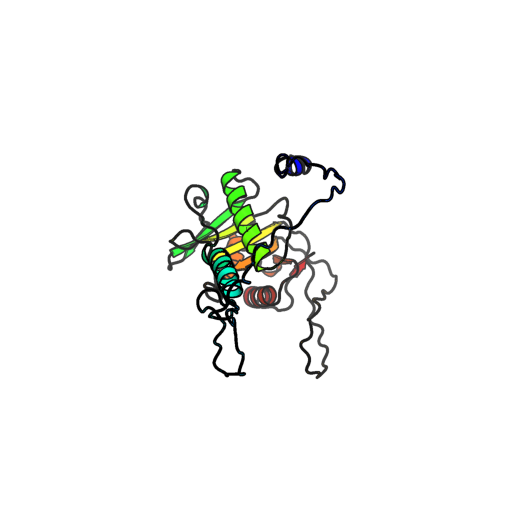? -11.399 -10.684 7.484 1.00 94.88 98 GLN A O 1
ATOM 780 N N . ARG A 1 99 ? -10.620 -8.990 8.746 1.00 92.06 99 ARG A N 1
ATOM 781 C CA . ARG A 1 99 ? -9.754 -9.812 9.582 1.00 92.06 99 ARG A CA 1
ATOM 782 C C . ARG A 1 99 ? -10.456 -10.193 10.890 1.00 92.06 99 ARG A C 1
ATOM 784 O O . ARG A 1 99 ? -11.308 -9.441 11.368 1.00 92.06 99 ARG A O 1
ATOM 791 N N . PRO A 1 100 ? -10.044 -11.300 11.532 1.00 90.12 100 PRO A N 1
ATOM 792 C CA . PRO A 1 100 ? -10.598 -11.723 12.821 1.00 90.12 100 PRO A CA 1
ATOM 793 C C . PRO A 1 100 ? -10.371 -10.736 13.979 1.00 90.12 100 PRO A C 1
ATOM 795 O O . PRO A 1 100 ? -11.132 -10.727 14.937 1.00 90.12 100 PRO A O 1
ATOM 798 N N . ASP A 1 101 ? -9.342 -9.893 13.894 1.00 89.06 101 ASP A N 1
ATOM 799 C CA . ASP A 1 101 ? -9.019 -8.848 14.880 1.00 89.06 101 ASP A CA 1
ATOM 800 C C . ASP A 1 101 ? -9.844 -7.558 14.698 1.00 89.06 101 ASP A C 1
ATOM 802 O O . ASP A 1 101 ? -9.612 -6.558 15.378 1.00 89.06 101 ASP A O 1
ATOM 806 N N . GLY A 1 102 ? -10.810 -7.567 13.775 1.00 92.31 102 GLY A N 1
ATOM 807 C CA . GLY A 1 102 ? -11.713 -6.451 13.503 1.00 92.31 102 GLY A CA 1
ATOM 808 C C . GLY A 1 102 ? -11.142 -5.386 12.563 1.00 92.31 102 GLY A C 1
ATOM 809 O O . GLY A 1 102 ? -11.853 -4.444 12.210 1.00 92.31 102 GLY A O 1
ATOM 810 N N . LEU A 1 103 ? -9.891 -5.520 12.117 1.00 94.25 103 LEU A N 1
ATOM 811 C CA . LEU A 1 103 ? -9.354 -4.708 11.027 1.00 94.25 103 LEU A CA 1
ATOM 812 C C . LEU A 1 103 ? -10.060 -5.068 9.709 1.00 94.25 103 LEU A C 1
ATOM 814 O O . LEU A 1 103 ? -10.327 -6.234 9.415 1.00 94.25 103 LEU A O 1
ATOM 818 N N . GLN A 1 104 ? -10.329 -4.067 8.878 1.00 96.31 104 GLN A N 1
ATOM 819 C CA . GLN A 1 104 ? -11.018 -4.250 7.599 1.00 96.31 104 GLN A CA 1
ATOM 820 C C . GLN A 1 104 ? -10.256 -3.557 6.479 1.00 96.31 104 GLN A C 1
ATOM 822 O O . GLN A 1 104 ? -9.676 -2.497 6.688 1.00 96.31 104 GLN A O 1
ATOM 827 N N . ILE A 1 105 ? -10.267 -4.129 5.278 1.00 97.38 105 ILE A N 1
ATOM 828 C CA . ILE A 1 105 ? -9.705 -3.507 4.080 1.00 97.38 105 ILE A CA 1
ATOM 829 C C . ILE A 1 105 ? -10.856 -3.041 3.200 1.00 97.38 105 ILE A C 1
ATOM 831 O O . ILE A 1 105 ? -11.679 -3.847 2.766 1.00 97.38 105 ILE A O 1
ATOM 835 N N . ILE A 1 106 ? -10.893 -1.741 2.924 1.00 96.81 106 ILE A N 1
ATOM 836 C CA . ILE A 1 106 ? -11.864 -1.108 2.030 1.00 96.81 106 ILE A CA 1
ATOM 837 C C . ILE A 1 106 ? -11.217 -0.768 0.688 1.00 96.81 106 ILE A C 1
ATOM 839 O O . ILE A 1 106 ? -10.041 -0.411 0.646 1.00 96.81 106 ILE A O 1
ATOM 843 N N . ALA A 1 107 ? -11.980 -0.851 -0.401 1.00 96.38 107 ALA A N 1
ATOM 844 C CA . ALA A 1 107 ? -11.513 -0.527 -1.747 1.00 96.38 107 ALA A CA 1
ATOM 845 C C . ALA A 1 107 ? -12.138 0.771 -2.274 1.00 96.38 107 ALA A C 1
ATOM 847 O O . ALA A 1 107 ? -13.362 0.912 -2.340 1.00 96.38 107 ALA A O 1
ATOM 848 N N . ILE A 1 108 ? -11.285 1.694 -2.717 1.00 95.81 108 ILE A N 1
ATOM 849 C CA . ILE A 1 108 ? -11.652 2.968 -3.339 1.00 95.81 108 ILE A CA 1
ATOM 850 C C . ILE A 1 108 ? -11.112 2.980 -4.768 1.00 95.81 108 ILE A C 1
ATOM 852 O O . ILE A 1 108 ? -9.927 2.752 -5.005 1.00 95.81 108 ILE A O 1
ATOM 856 N N . HIS A 1 109 ? -11.980 3.242 -5.735 1.00 94.44 109 HIS A N 1
ATOM 857 C CA . HIS A 1 109 ? -11.638 3.292 -7.155 1.00 94.44 109 HIS A CA 1
ATOM 858 C C . HIS A 1 109 ? -11.568 4.739 -7.641 1.00 94.44 109 HIS A C 1
ATOM 860 O O . HIS A 1 109 ? -12.216 5.622 -7.081 1.00 94.44 109 HIS A O 1
ATOM 866 N N . SER A 1 110 ? -10.851 4.985 -8.739 1.00 93.44 110 SER A N 1
ATOM 867 C CA . SER A 1 110 ? -10.791 6.316 -9.363 1.00 93.44 110 SER A CA 1
ATOM 868 C C . SER A 1 110 ? -12.148 6.849 -9.854 1.00 93.44 110 SER A C 1
ATOM 870 O O . SER A 1 110 ? -12.279 8.048 -10.080 1.00 93.44 110 SER A O 1
ATOM 872 N N . THR A 1 111 ? -13.157 5.985 -10.007 1.00 93.56 111 THR A N 1
ATOM 873 C CA . THR A 1 111 ? -14.519 6.328 -10.459 1.00 93.56 111 THR A CA 1
ATOM 874 C C . THR A 1 111 ? -15.521 6.531 -9.320 1.00 93.56 111 THR A C 1
ATOM 876 O O . THR A 1 111 ? -16.707 6.713 -9.585 1.00 93.56 111 THR A O 1
ATOM 879 N N . ASP A 1 112 ? -15.091 6.427 -8.061 1.00 93.62 112 ASP A N 1
ATOM 880 C CA . ASP A 1 112 ? -15.988 6.570 -6.913 1.00 93.62 112 ASP A CA 1
ATOM 881 C C . ASP A 1 112 ? -16.460 8.024 -6.702 1.00 93.62 112 ASP A C 1
ATOM 883 O O . ASP A 1 112 ? -15.834 8.965 -7.200 1.00 93.62 112 ASP A O 1
ATOM 887 N N . PRO A 1 113 ? -17.546 8.238 -5.928 1.00 93.50 113 PRO A N 1
ATOM 888 C CA . PRO A 1 113 ? -18.033 9.573 -5.598 1.00 93.50 113 PRO A CA 1
ATOM 889 C C . PRO A 1 113 ? -16.950 10.473 -4.977 1.00 93.50 113 PRO A C 1
ATOM 891 O O . PRO A 1 113 ? -16.075 9.989 -4.246 1.00 93.50 113 PRO A O 1
ATOM 894 N N . PRO A 1 114 ? -17.036 11.804 -5.172 1.00 90.56 114 PRO A N 1
ATOM 895 C CA . PRO A 1 114 ? -16.011 12.750 -4.727 1.00 90.56 114 PRO A CA 1
ATOM 896 C C . PRO A 1 114 ? -15.772 12.729 -3.213 1.00 90.56 114 PRO A C 1
ATOM 898 O O . PRO A 1 114 ? -14.689 13.091 -2.765 1.00 90.56 114 PRO A O 1
ATOM 901 N N . GLU A 1 115 ? -16.738 12.284 -2.411 1.00 90.38 115 GLU A N 1
ATOM 902 C CA . GLU A 1 115 ? -16.582 12.109 -0.963 1.00 90.38 115 GLU A CA 1
ATOM 903 C C . GLU A 1 115 ? -15.512 11.063 -0.616 1.00 90.38 115 GLU A C 1
ATOM 905 O O . GLU A 1 115 ? -14.612 11.339 0.183 1.00 90.38 115 GLU A O 1
ATOM 910 N N . LYS A 1 116 ? -15.542 9.896 -1.279 1.00 91.94 116 LYS A N 1
ATOM 911 C CA . LYS A 1 116 ? -14.541 8.831 -1.095 1.00 91.94 116 LYS A CA 1
ATOM 912 C C . LYS A 1 116 ? -13.174 9.288 -1.597 1.00 91.94 116 LYS A C 1
ATOM 914 O O . LYS A 1 116 ? -12.165 9.094 -0.920 1.00 91.94 116 LYS A O 1
ATOM 919 N N . LEU A 1 117 ? -13.150 9.975 -2.741 1.00 92.44 117 LEU A N 1
ATOM 920 C CA . LEU A 1 117 ? -11.922 10.513 -3.330 1.00 92.44 117 LEU A CA 1
ATOM 921 C C . LEU A 1 117 ? -11.283 11.611 -2.468 1.00 92.44 117 LEU A C 1
ATOM 923 O O . LEU A 1 117 ? -10.064 11.631 -2.314 1.00 92.44 117 LEU A O 1
ATOM 927 N N . ARG A 1 118 ? -12.077 12.492 -1.845 1.00 91.88 118 ARG A N 1
ATOM 928 C CA . ARG A 1 118 ? -11.580 13.498 -0.888 1.00 91.88 118 ARG A CA 1
ATOM 929 C C . ARG A 1 118 ? -10.940 12.844 0.329 1.00 91.88 118 ARG A C 1
ATOM 931 O O . ARG A 1 118 ? -9.871 13.282 0.755 1.00 91.88 118 ARG A O 1
ATOM 938 N N . LYS A 1 119 ? -11.560 11.785 0.860 1.00 92.62 119 LYS A N 1
ATOM 939 C CA . LYS A 1 119 ? -11.009 11.029 1.990 1.00 92.62 119 LYS A CA 1
ATOM 940 C C . LYS A 1 119 ? -9.703 10.328 1.615 1.00 92.62 119 LYS A C 1
ATOM 942 O O . LYS A 1 119 ? -8.740 10.386 2.375 1.00 92.62 119 LYS A O 1
ATOM 947 N N . LEU A 1 120 ? -9.634 9.738 0.422 1.00 93.88 120 LEU A N 1
ATOM 948 C CA . LEU A 1 120 ? -8.393 9.166 -0.092 1.00 93.88 120 LEU A CA 1
ATOM 949 C C . LEU A 1 120 ? -7.307 10.232 -0.292 1.00 93.88 120 LEU A C 1
ATOM 951 O O . LEU A 1 120 ? -6.159 9.988 0.051 1.00 93.88 120 LEU A O 1
ATOM 955 N N . ALA A 1 121 ? -7.647 11.423 -0.790 1.00 92.38 121 ALA A N 1
ATOM 956 C CA . ALA A 1 121 ? -6.688 12.518 -0.927 1.00 92.38 121 ALA A CA 1
ATOM 957 C C . ALA A 1 121 ? -6.136 12.982 0.435 1.00 92.38 121 ALA A C 1
ATOM 959 O O . ALA A 1 121 ? -4.963 13.326 0.536 1.00 92.38 121 ALA A O 1
ATOM 960 N N . GLU A 1 122 ? -6.952 12.965 1.493 1.00 92.31 122 GLU A N 1
ATOM 961 C CA . GLU A 1 122 ? -6.496 13.203 2.869 1.00 92.31 122 GLU A CA 1
ATOM 962 C C . GLU A 1 122 ? -5.538 12.110 3.357 1.00 92.31 122 GLU A C 1
ATOM 964 O O . GLU A 1 122 ? -4.454 12.437 3.837 1.00 92.31 122 GLU A O 1
ATOM 969 N N . ALA A 1 123 ? -5.892 10.834 3.164 1.00 92.81 123 ALA A N 1
ATOM 970 C CA . ALA A 1 123 ? -5.010 9.697 3.447 1.00 92.81 123 ALA A CA 1
ATOM 971 C C . ALA A 1 123 ? -3.678 9.817 2.710 1.00 92.81 123 ALA A C 1
ATOM 973 O O . ALA A 1 123 ? -2.617 9.643 3.300 1.00 92.81 123 ALA A O 1
ATOM 974 N N . LYS A 1 124 ? -3.733 10.176 1.431 1.00 92.19 124 LYS A N 1
ATOM 975 C CA . LYS A 1 124 ? -2.560 10.327 0.586 1.00 92.19 124 LYS A CA 1
ATOM 976 C C . LYS A 1 124 ? -1.642 11.449 1.068 1.00 92.19 124 LYS A C 1
ATOM 978 O O . LYS A 1 124 ? -0.450 11.217 1.196 1.00 92.19 124 LYS A O 1
ATOM 983 N N . ARG A 1 125 ? -2.187 12.622 1.414 1.00 90.25 125 ARG A N 1
ATOM 984 C CA . ARG A 1 125 ? -1.394 13.713 2.015 1.00 90.25 125 ARG A CA 1
ATOM 985 C C . ARG A 1 125 ? -0.734 13.286 3.321 1.00 90.25 125 ARG A C 1
ATOM 987 O O . ARG A 1 125 ? 0.421 13.607 3.540 1.00 90.25 125 ARG A O 1
ATOM 994 N N . HIS A 1 126 ? -1.452 12.554 4.172 1.00 89.50 126 HIS A N 1
ATOM 995 C CA . HIS A 1 126 ? -0.885 12.043 5.418 1.00 89.50 126 HIS A CA 1
ATOM 996 C C . HIS A 1 126 ? 0.285 11.077 5.160 1.00 89.50 126 HIS A C 1
ATOM 998 O O . HIS A 1 126 ? 1.319 11.181 5.809 1.00 89.50 126 HIS A O 1
ATOM 1004 N N . ILE A 1 127 ? 0.152 10.185 4.173 1.00 90.81 127 ILE A N 1
ATOM 1005 C CA . ILE A 1 127 ? 1.226 9.270 3.758 1.00 90.81 127 ILE A CA 1
ATOM 1006 C C . ILE A 1 127 ? 2.416 10.043 3.179 1.00 90.81 127 ILE A C 1
ATOM 1008 O O . ILE A 1 127 ? 3.557 9.755 3.527 1.00 90.81 127 ILE A O 1
ATOM 1012 N N . ASP A 1 128 ? 2.156 11.022 2.316 1.00 89.88 128 ASP A N 1
ATOM 1013 C CA . ASP A 1 128 ? 3.178 11.865 1.696 1.00 89.88 128 ASP A CA 1
ATOM 1014 C C . ASP A 1 128 ? 3.966 12.663 2.748 1.00 89.88 128 ASP A C 1
ATOM 1016 O O . ASP A 1 128 ? 5.196 12.703 2.693 1.00 89.88 128 ASP A O 1
ATOM 1020 N N . ASP A 1 129 ? 3.274 13.227 3.744 1.00 85.25 129 ASP A N 1
ATOM 1021 C CA . ASP A 1 129 ? 3.877 13.930 4.881 1.00 85.25 129 ASP A CA 1
ATOM 1022 C C . ASP A 1 129 ? 4.753 12.993 5.732 1.00 85.25 129 ASP A C 1
ATOM 1024 O O . ASP A 1 129 ? 5.832 13.390 6.170 1.00 85.25 129 ASP A O 1
ATOM 1028 N N . GLU A 1 130 ? 4.317 11.749 5.968 1.00 84.12 130 GLU A N 1
ATOM 1029 C CA . GLU A 1 130 ? 5.104 10.768 6.729 1.00 84.12 130 GLU A CA 1
ATOM 1030 C C . GLU A 1 130 ? 6.315 10.228 5.962 1.00 84.12 130 GLU A C 1
ATOM 1032 O O . GLU A 1 130 ? 7.352 9.943 6.563 1.00 84.12 130 GLU A O 1
ATOM 1037 N N . LEU A 1 131 ? 6.186 10.047 4.648 1.00 81.94 131 LEU A N 1
ATOM 1038 C CA . LEU A 1 131 ? 7.265 9.552 3.794 1.00 81.94 131 LEU A CA 1
ATOM 1039 C C . LEU A 1 131 ? 8.208 10.670 3.325 1.00 81.94 131 LEU A C 1
ATOM 1041 O O . LEU A 1 131 ? 9.283 10.370 2.809 1.00 81.94 131 LEU A O 1
ATOM 1045 N N . GLY A 1 132 ? 7.823 11.939 3.494 1.00 82.81 132 GLY A N 1
ATOM 1046 C CA . GLY A 1 132 ? 8.563 13.092 2.982 1.00 82.81 132 GLY A CA 1
ATOM 1047 C C . GLY A 1 132 ? 8.563 13.173 1.452 1.00 82.81 132 GLY A C 1
ATOM 1048 O O . GLY A 1 132 ? 9.483 13.745 0.870 1.00 82.81 132 GLY A O 1
ATOM 1049 N N . CYS A 1 133 ? 7.565 12.584 0.787 1.00 78.00 133 CYS A N 1
ATOM 1050 C CA . CYS A 1 133 ? 7.476 12.526 -0.671 1.00 78.00 133 CYS A CA 1
ATOM 1051 C C . CYS A 1 133 ? 6.101 12.985 -1.159 1.00 78.00 133 CYS A C 1
ATOM 1053 O O . CYS A 1 133 ? 5.087 12.480 -0.700 1.00 78.00 133 CYS A O 1
ATOM 1055 N N . SER A 1 134 ? 6.050 13.888 -2.137 1.00 82.12 134 SER A N 1
ATOM 1056 C CA . SER A 1 134 ? 4.794 14.328 -2.760 1.00 82.12 134 SER A CA 1
ATOM 1057 C C . SER A 1 134 ? 4.667 13.709 -4.150 1.00 82.12 134 SER A C 1
ATOM 1059 O O . SER A 1 134 ? 5.145 14.259 -5.142 1.00 82.12 134 SER A O 1
ATOM 1061 N N . VAL A 1 135 ? 4.082 12.513 -4.214 1.00 79.19 135 VAL A N 1
ATOM 1062 C CA . VAL A 1 135 ? 3.848 11.793 -5.480 1.00 79.19 135 VAL A CA 1
ATOM 1063 C C . VAL A 1 135 ? 2.461 12.161 -6.006 1.00 79.19 135 VAL A C 1
ATOM 1065 O O . VAL A 1 135 ? 1.532 12.289 -5.221 1.00 79.19 135 VAL A O 1
ATOM 1068 N N . GLN A 1 136 ? 2.253 12.328 -7.310 1.00 84.00 136 GLN A N 1
ATOM 1069 C CA . GLN A 1 136 ? 0.894 12.542 -7.826 1.00 84.00 136 GLN A CA 1
ATOM 1070 C C . GLN A 1 136 ? 0.100 11.229 -7.846 1.00 84.00 136 GLN A C 1
ATOM 1072 O O . GLN A 1 136 ? 0.664 10.166 -8.087 1.00 84.00 136 GLN A O 1
ATOM 1077 N N . LEU A 1 137 ? -1.214 11.287 -7.594 1.00 83.56 137 LEU A N 1
ATOM 1078 C CA . LEU A 1 137 ? -2.061 10.107 -7.790 1.00 83.56 137 LEU A CA 1
ATOM 1079 C C . LEU A 1 137 ? -2.101 9.744 -9.281 1.00 83.56 137 LEU A C 1
ATOM 1081 O O . LEU A 1 137 ? -2.305 10.642 -10.105 1.00 83.56 137 LEU A O 1
ATOM 1085 N N . PRO A 1 138 ? -1.984 8.455 -9.634 1.00 87.31 138 PRO A N 1
ATOM 1086 C CA . PRO A 1 138 ? -2.205 8.003 -11.001 1.00 87.31 138 PRO A CA 1
ATOM 1087 C C . PRO A 1 138 ? -3.600 8.383 -11.509 1.00 87.31 138 PRO A C 1
ATOM 1089 O O . PRO A 1 138 ? -4.559 8.440 -10.742 1.00 87.31 138 PRO A O 1
ATOM 1092 N N . ALA A 1 139 ? -3.752 8.587 -12.820 1.00 87.94 139 ALA A N 1
ATOM 1093 C CA . ALA A 1 139 ? -5.054 8.918 -13.411 1.00 87.94 139 ALA A CA 1
ATOM 1094 C C . ALA A 1 139 ? -6.085 7.783 -13.255 1.00 87.94 139 ALA A C 1
ATOM 1096 O O . ALA A 1 139 ? -7.281 8.028 -13.105 1.00 87.94 139 ALA A O 1
ATOM 1097 N N . CYS A 1 140 ? -5.621 6.534 -13.305 1.00 91.88 140 CYS A N 1
ATOM 1098 C CA . CYS A 1 140 ? -6.427 5.337 -13.095 1.00 91.88 140 CYS A CA 1
ATOM 1099 C C . CYS A 1 140 ? -5.791 4.530 -11.972 1.00 91.88 140 CYS A C 1
ATOM 1101 O O . CYS A 1 140 ? -4.684 4.021 -12.130 1.00 91.88 140 CYS A O 1
ATOM 1103 N N . PHE A 1 141 ? -6.493 4.410 -10.851 1.00 95.12 141 PHE A N 1
ATOM 1104 C CA . PHE A 1 141 ? -5.978 3.725 -9.677 1.00 95.12 141 PHE A CA 1
ATOM 1105 C C . PHE A 1 141 ? -7.065 2.909 -8.982 1.00 95.12 141 PHE A C 1
ATOM 1107 O O . PHE A 1 141 ? -8.268 3.161 -9.125 1.00 95.12 141 PHE A O 1
ATOM 1114 N N . ARG A 1 142 ? -6.608 1.967 -8.162 1.00 96.25 142 ARG A N 1
ATOM 1115 C CA . ARG A 1 142 ? -7.380 1.354 -7.086 1.00 96.25 142 ARG A CA 1
ATOM 1116 C C . ARG A 1 142 ? -6.589 1.490 -5.798 1.00 96.25 142 ARG A C 1
ATOM 1118 O O . ARG A 1 142 ? -5.426 1.103 -5.734 1.00 96.25 142 ARG A O 1
ATOM 1125 N N . ALA A 1 143 ? -7.216 2.072 -4.791 1.00 97.19 143 ALA A N 1
ATOM 1126 C CA . ALA A 1 143 ? -6.649 2.209 -3.467 1.00 97.19 143 ALA A CA 1
ATOM 1127 C C . ALA A 1 143 ? -7.325 1.222 -2.520 1.00 97.19 143 ALA A C 1
ATOM 1129 O O . ALA A 1 143 ? -8.545 1.062 -2.548 1.00 97.19 143 ALA A O 1
ATOM 1130 N N . PHE A 1 144 ? -6.532 0.593 -1.665 1.00 97.75 144 PHE A N 1
ATOM 1131 C CA . PHE A 1 144 ? -7.017 -0.281 -0.611 1.00 97.75 144 PHE A CA 1
ATOM 1132 C C . PHE A 1 144 ? -6.545 0.271 0.721 1.00 97.75 144 PHE A C 1
ATOM 1134 O O . PHE A 1 144 ? -5.353 0.503 0.914 1.00 97.75 144 PHE A O 1
ATOM 1141 N N . VAL A 1 145 ? -7.484 0.509 1.629 1.00 97.50 145 VAL A N 1
ATOM 1142 C CA . VAL A 1 145 ? -7.212 1.134 2.922 1.00 97.50 145 VAL A CA 1
ATOM 1143 C C . VAL A 1 145 ? -7.573 0.151 4.020 1.00 97.50 145 VAL A C 1
ATOM 1145 O O . VAL A 1 145 ? -8.707 -0.309 4.092 1.00 97.50 145 VAL A O 1
ATOM 1148 N N . CYS A 1 146 ? -6.609 -0.172 4.875 1.00 97.00 146 CYS A N 1
ATOM 1149 C CA . CYS A 1 146 ? -6.839 -0.949 6.082 1.00 97.00 146 CYS A CA 1
ATOM 1150 C C . CYS A 1 146 ? -7.287 -0.004 7.201 1.00 97.00 146 CYS A C 1
ATOM 1152 O O . CYS A 1 146 ? -6.594 0.974 7.497 1.00 97.00 146 CYS A O 1
ATOM 1154 N N . VAL A 1 147 ? -8.431 -0.288 7.813 1.00 95.50 147 VAL A N 1
ATOM 1155 C CA . VAL A 1 147 ? -9.064 0.519 8.857 1.00 95.50 147 VAL A CA 1
ATOM 1156 C C . VAL A 1 147 ? -9.272 -0.307 10.122 1.00 95.50 147 VAL A C 1
ATOM 1158 O O . VAL A 1 147 ? -9.626 -1.483 10.061 1.00 95.50 147 VAL A O 1
ATOM 1161 N N . THR A 1 148 ? -9.037 0.309 11.277 1.00 93.12 148 THR A N 1
ATOM 1162 C CA . THR A 1 148 ? -9.312 -0.269 12.599 1.00 93.12 148 THR A CA 1
ATOM 1163 C C . THR A 1 148 ? -10.810 -0.259 12.908 1.00 93.12 148 THR A C 1
ATOM 1165 O O . THR A 1 148 ? -11.541 0.534 12.307 1.00 93.12 148 THR A O 1
ATOM 1168 N N . PRO A 1 149 ? -11.278 -1.037 13.905 1.00 90.38 149 PRO A N 1
ATOM 1169 C CA . PRO A 1 149 ? -12.665 -0.968 14.377 1.00 90.38 149 PRO A CA 1
ATOM 1170 C C . PRO A 1 149 ? -13.116 0.446 14.782 1.00 90.38 149 PRO A C 1
ATOM 1172 O O . PRO A 1 149 ? -14.273 0.813 14.611 1.00 90.38 149 PRO A O 1
ATOM 1175 N N . ALA A 1 150 ? -12.192 1.282 15.273 1.00 88.06 150 ALA A N 1
ATOM 1176 C CA . ALA A 1 150 ? -12.458 2.682 15.620 1.00 88.06 150 ALA A CA 1
ATOM 1177 C C . ALA A 1 150 ? -12.584 3.618 14.391 1.00 88.06 150 ALA A C 1
ATOM 1179 O O . ALA A 1 150 ? -12.843 4.824 14.533 1.00 88.06 150 ALA A O 1
ATOM 1180 N N . GLY A 1 151 ? -12.370 3.078 13.188 1.00 89.06 151 GLY A N 1
ATOM 1181 C CA . GLY A 1 151 ? -12.361 3.788 11.914 1.00 89.06 151 GLY A CA 1
ATOM 1182 C C . GLY A 1 151 ? -11.056 4.528 11.629 1.00 89.06 151 GLY A C 1
ATOM 1183 O O . GLY A 1 151 ? -11.065 5.458 10.833 1.00 89.06 151 GLY A O 1
ATOM 1184 N N . ARG A 1 152 ? -9.935 4.196 12.283 1.00 90.12 152 ARG A N 1
ATOM 1185 C CA . ARG A 1 152 ? -8.630 4.828 11.992 1.00 90.12 152 ARG A CA 1
ATOM 1186 C C . ARG A 1 152 ? -7.906 4.078 10.882 1.00 90.12 152 ARG A C 1
ATOM 1188 O O . ARG A 1 152 ? -7.909 2.854 10.880 1.00 90.12 152 ARG A O 1
ATOM 1195 N N . MET A 1 153 ? -7.254 4.795 9.976 1.00 93.19 153 MET A N 1
ATOM 1196 C CA . MET A 1 153 ? -6.411 4.194 8.945 1.00 93.19 153 MET A CA 1
ATOM 1197 C C . MET A 1 153 ? -5.171 3.539 9.568 1.00 93.19 153 MET A C 1
ATOM 1199 O O . MET A 1 153 ? -4.321 4.220 10.131 1.00 93.19 153 MET A O 1
ATOM 1203 N N . ALA A 1 154 ? -5.056 2.220 9.432 1.00 94.31 154 ALA A N 1
ATOM 1204 C CA . ALA A 1 154 ? -3.897 1.437 9.856 1.00 94.31 154 ALA A CA 1
ATOM 1205 C C . ALA A 1 154 ? -2.885 1.223 8.717 1.00 94.31 154 ALA A C 1
ATOM 1207 O O . ALA A 1 154 ? -1.692 1.045 8.974 1.00 94.31 154 ALA A O 1
ATOM 1208 N N . GLY A 1 155 ? -3.342 1.255 7.462 1.00 95.94 155 GLY A N 1
ATOM 1209 C CA . GLY A 1 155 ? -2.493 1.125 6.280 1.00 95.94 155 GLY A CA 1
ATOM 1210 C C . GLY A 1 155 ? -3.218 1.506 4.992 1.00 95.94 155 GLY A C 1
ATOM 1211 O O . GLY A 1 155 ? -4.442 1.590 4.964 1.00 95.94 155 GLY A O 1
ATOM 1212 N N . CYS A 1 156 ? -2.464 1.739 3.925 1.00 97.31 156 CYS A N 1
ATOM 1213 C CA . CYS A 1 156 ? -2.985 2.105 2.615 1.00 97.31 156 CYS A CA 1
ATOM 1214 C C . CYS A 1 156 ? -2.043 1.603 1.517 1.00 97.31 156 CYS A C 1
ATOM 1216 O O . CYS A 1 156 ? -0.822 1.676 1.660 1.00 97.31 156 CYS A O 1
ATOM 1218 N N . VAL A 1 157 ? -2.603 1.115 0.415 1.00 97.81 157 VAL A N 1
ATOM 1219 C CA . VAL A 1 157 ? -1.876 0.852 -0.828 1.00 97.81 157 VAL A CA 1
ATOM 1220 C C . VAL A 1 157 ? -2.622 1.489 -1.990 1.00 97.81 157 VAL A C 1
ATOM 1222 O O . VAL A 1 157 ? -3.848 1.429 -2.053 1.00 97.81 157 VAL A O 1
ATOM 1225 N N . ILE A 1 158 ? -1.883 2.098 -2.908 1.00 97.00 158 ILE A N 1
ATOM 1226 C CA . ILE A 1 158 ? -2.396 2.688 -4.140 1.00 97.00 158 ILE A CA 1
ATOM 1227 C C . ILE A 1 158 ? -1.758 1.930 -5.294 1.00 97.00 158 ILE A C 1
ATOM 1229 O O . ILE A 1 158 ? -0.534 1.918 -5.443 1.00 97.00 158 ILE A O 1
ATOM 1233 N N . ALA A 1 159 ? -2.602 1.282 -6.085 1.00 97.50 159 ALA A N 1
ATOM 1234 C CA . ALA A 1 159 ? -2.214 0.475 -7.224 1.00 97.50 159 ALA A CA 1
ATOM 1235 C C . ALA A 1 159 ? -2.727 1.090 -8.529 1.00 97.50 159 ALA A C 1
ATOM 1237 O O . ALA A 1 159 ? -3.813 1.671 -8.572 1.00 97.50 159 ALA A O 1
ATOM 1238 N N . GLU A 1 160 ? -1.968 0.926 -9.605 1.00 96.44 160 GLU A N 1
ATOM 1239 C CA . GLU A 1 160 ? -2.306 1.398 -10.946 1.00 96.44 160 GLU A CA 1
ATOM 1240 C C . GLU A 1 160 ? -2.092 0.301 -11.999 1.00 96.44 160 GLU A C 1
ATOM 1242 O O . GLU A 1 160 ? -1.243 -0.577 -11.816 1.00 96.44 160 GLU A O 1
ATOM 1247 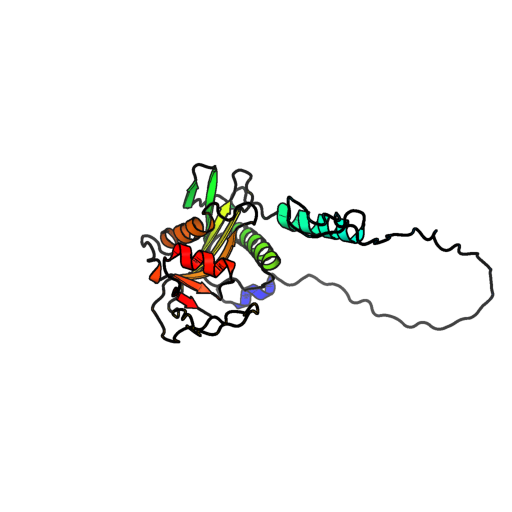N N . PRO A 1 161 ? -2.854 0.294 -13.107 1.00 95.69 161 PRO A N 1
ATOM 1248 C CA . PRO A 1 161 ? -2.578 -0.610 -14.214 1.00 95.69 161 PRO A CA 1
ATOM 1249 C C . PRO A 1 161 ? -1.193 -0.318 -14.794 1.00 95.69 161 PRO A C 1
ATOM 1251 O O . PRO A 1 161 ? -0.900 0.813 -15.181 1.00 95.69 161 PRO A O 1
ATOM 1254 N N . ARG A 1 162 ? -0.345 -1.342 -14.908 1.00 95.56 162 ARG A N 1
ATOM 1255 C CA . ARG A 1 162 ? 1.006 -1.189 -15.460 1.00 95.56 162 ARG A CA 1
ATOM 1256 C C . ARG A 1 162 ? 1.306 -2.326 -16.416 1.00 95.56 162 ARG A C 1
ATOM 1258 O O . ARG A 1 162 ? 1.075 -3.469 -16.069 1.00 95.56 162 ARG A O 1
ATOM 1265 N N . LYS A 1 163 ? 1.830 -2.010 -17.604 1.00 95.44 163 LYS A N 1
ATOM 1266 C CA . LYS A 1 163 ? 2.150 -3.010 -18.642 1.00 95.44 163 LYS A CA 1
ATOM 1267 C C . LYS A 1 163 ? 3.576 -3.550 -18.548 1.00 95.44 163 LYS A C 1
ATOM 1269 O O . LYS A 1 163 ? 3.844 -4.662 -18.990 1.00 95.44 163 LYS A O 1
ATOM 1274 N N . VAL A 1 164 ? 4.493 -2.747 -18.011 1.00 96.38 164 VAL A N 1
ATOM 1275 C CA . VAL A 1 164 ? 5.931 -3.033 -17.999 1.00 96.38 164 VAL A CA 1
ATOM 1276 C C . VAL A 1 164 ? 6.525 -2.705 -16.635 1.00 96.38 164 VAL A C 1
ATOM 1278 O O . VAL A 1 164 ? 6.243 -1.639 -16.077 1.00 96.38 164 VAL A O 1
ATOM 1281 N N . GLY A 1 165 ? 7.366 -3.612 -16.147 1.00 95.50 165 GLY A N 1
ATOM 1282 C CA . GLY A 1 165 ? 8.317 -3.393 -15.062 1.00 95.50 165 GLY A CA 1
ATOM 1283 C C . GLY A 1 165 ? 9.695 -3.935 -15.442 1.00 95.50 165 GLY A C 1
ATOM 1284 O O . GLY A 1 165 ? 9.840 -4.614 -16.457 1.00 95.50 165 GLY A O 1
ATOM 1285 N N . TYR A 1 166 ? 10.694 -3.643 -14.623 1.00 94.50 166 TYR A N 1
ATOM 1286 C CA . TYR A 1 166 ? 12.083 -4.056 -14.808 1.00 94.50 166 TYR A CA 1
ATOM 1287 C C . TYR A 1 166 ? 12.528 -4.856 -13.598 1.00 94.50 166 TYR A C 1
ATOM 1289 O O . TYR A 1 166 ? 12.126 -4.548 -12.473 1.00 94.50 166 TYR A O 1
ATOM 1297 N N . ARG A 1 167 ? 13.324 -5.900 -13.806 1.00 93.06 167 ARG A N 1
ATOM 1298 C CA . ARG A 1 167 ? 13.756 -6.746 -12.700 1.00 93.06 167 ARG A CA 1
ATOM 1299 C C . ARG A 1 167 ? 14.888 -6.057 -11.954 1.00 93.06 167 ARG A C 1
ATOM 1301 O O . ARG A 1 167 ? 15.865 -5.636 -12.567 1.00 93.06 167 ARG A O 1
ATOM 1308 N N . LEU A 1 168 ? 14.741 -5.938 -10.636 1.00 89.25 168 LEU A N 1
ATOM 1309 C CA . LEU A 1 168 ? 15.820 -5.434 -9.799 1.00 89.25 168 LEU A CA 1
ATOM 1310 C C . LEU A 1 168 ? 17.024 -6.387 -9.884 1.00 89.25 168 LEU A C 1
ATOM 1312 O O . LEU A 1 168 ? 16.853 -7.604 -9.783 1.00 89.25 168 LEU A O 1
ATOM 1316 N N . CYS A 1 169 ? 18.215 -5.820 -10.057 1.00 81.88 169 CYS A N 1
ATOM 1317 C CA . CYS A 1 169 ? 19.489 -6.522 -9.979 1.00 81.88 169 CYS A CA 1
ATOM 1318 C C . CYS A 1 169 ? 20.171 -6.145 -8.663 1.00 81.88 169 CYS A C 1
ATOM 1320 O O . CYS A 1 169 ? 20.356 -4.961 -8.387 1.00 81.88 169 CYS A O 1
ATOM 1322 N N . GLU A 1 170 ? 20.574 -7.129 -7.858 1.00 66.31 170 GLU A N 1
ATOM 1323 C CA . GLU A 1 170 ? 21.574 -6.882 -6.815 1.00 66.31 170 GLU A CA 1
ATOM 1324 C C . GLU A 1 170 ? 22.955 -6.872 -7.486 1.00 66.31 170 GLU A C 1
ATOM 1326 O O . GLU A 1 170 ? 23.351 -7.869 -8.095 1.00 66.31 170 GLU A O 1
ATOM 1331 N N . THR A 1 171 ? 23.691 -5.762 -7.402 1.00 53.25 171 THR A N 1
ATOM 1332 C CA . THR A 1 171 ? 25.132 -5.780 -7.669 1.00 53.25 171 THR A CA 1
ATOM 1333 C C . THR A 1 171 ? 25.796 -6.593 -6.559 1.00 53.25 171 THR A C 1
ATOM 1335 O O . THR A 1 171 ? 25.765 -6.222 -5.387 1.00 53.25 171 THR A O 1
ATOM 1338 N N . LEU A 1 172 ? 26.353 -7.753 -6.914 1.00 49.78 172 LEU A N 1
ATOM 1339 C CA . LEU A 1 172 ? 27.230 -8.531 -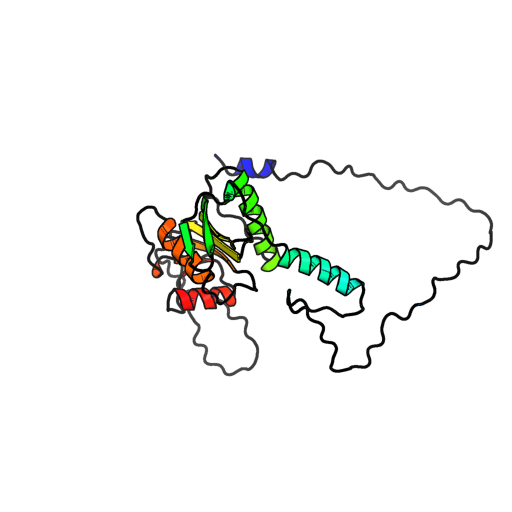6.040 1.00 49.78 172 LEU A CA 1
ATOM 1340 C C . LEU A 1 172 ? 28.620 -7.889 -6.037 1.00 49.78 172 LEU A C 1
ATOM 1342 O O . LEU A 1 172 ? 29.588 -8.508 -6.472 1.00 49.78 172 LEU A O 1
ATOM 1346 N N . ASP A 1 173 ? 28.731 -6.653 -5.563 1.00 43.16 173 ASP A N 1
ATOM 1347 C CA . ASP A 1 173 ? 30.046 -6.055 -5.378 1.00 43.16 173 ASP A CA 1
ATOM 1348 C C . ASP A 1 173 ? 30.574 -6.507 -4.018 1.00 43.16 173 ASP A C 1
ATOM 1350 O O . ASP A 1 173 ? 30.283 -5.954 -2.958 1.00 43.16 173 ASP A O 1
ATOM 1354 N N . GLY A 1 174 ? 31.319 -7.613 -4.057 1.00 46.97 174 GLY A N 1
ATOM 1355 C CA . GLY A 1 174 ? 32.151 -8.066 -2.956 1.00 46.97 174 GLY A CA 1
ATOM 1356 C C . GLY A 1 174 ? 33.211 -7.014 -2.638 1.00 46.97 174 GLY A C 1
ATOM 1357 O O . GLY A 1 174 ? 34.291 -7.023 -3.217 1.00 46.97 174 GLY A O 1
ATOM 1358 N N . GLY A 1 175 ? 32.909 -6.125 -1.697 1.00 40.38 175 GLY A N 1
ATOM 1359 C CA . GLY A 1 175 ? 33.844 -5.137 -1.175 1.00 40.38 175 GLY A CA 1
ATOM 1360 C C . GLY A 1 175 ? 33.576 -4.893 0.302 1.00 40.38 175 GLY A C 1
ATOM 1361 O O . GLY A 1 175 ? 32.586 -4.275 0.671 1.00 40.38 175 GLY A O 1
ATOM 1362 N N . HIS A 1 176 ? 34.460 -5.401 1.159 1.00 48.22 176 HIS A N 1
ATOM 1363 C CA . HIS A 1 176 ? 34.496 -5.055 2.576 1.00 48.22 176 HIS A CA 1
ATOM 1364 C C . HIS A 1 176 ? 34.814 -3.565 2.727 1.00 48.22 176 HIS A C 1
ATOM 1366 O O . HIS A 1 176 ? 35.992 -3.245 2.742 1.00 48.22 176 HIS A O 1
ATOM 1372 N N . HIS A 1 177 ? 33.835 -2.672 2.896 1.00 45.19 177 HIS A N 1
ATOM 1373 C CA . HIS A 1 177 ? 34.084 -1.367 3.517 1.00 45.19 177 HIS A CA 1
ATOM 1374 C C . HIS A 1 177 ? 32.881 -0.894 4.343 1.00 45.19 177 HIS A C 1
ATOM 1376 O O . HIS A 1 177 ? 31.745 -0.819 3.887 1.00 45.19 177 HIS A O 1
ATOM 1382 N N . ASP A 1 178 ? 33.185 -0.610 5.603 1.00 42.62 178 ASP A N 1
ATOM 1383 C CA . ASP A 1 178 ? 32.303 -0.239 6.701 1.00 42.62 178 ASP A CA 1
ATOM 1384 C C . ASP A 1 178 ? 31.803 1.207 6.554 1.00 42.62 178 ASP A C 1
ATOM 1386 O O . ASP A 1 178 ? 32.267 2.097 7.250 1.00 42.62 178 ASP A O 1
ATOM 1390 N N . HIS A 1 179 ? 30.890 1.476 5.617 1.00 46.69 179 HIS A N 1
ATOM 1391 C CA . HIS A 1 179 ? 30.127 2.729 5.569 1.00 46.69 179 HIS A CA 1
ATOM 1392 C C . HIS A 1 179 ? 28.738 2.465 4.978 1.00 46.69 179 HIS A C 1
ATOM 1394 O O . HIS A 1 179 ? 28.606 1.757 3.987 1.00 46.69 179 HIS A O 1
ATOM 1400 N N . ALA A 1 180 ? 27.690 3.010 5.608 1.00 45.84 180 ALA A N 1
ATOM 1401 C CA . ALA A 1 180 ? 26.288 2.803 5.242 1.00 45.84 180 ALA A CA 1
ATOM 1402 C C . ALA A 1 180 ? 25.998 3.267 3.802 1.00 45.84 180 ALA A C 1
ATOM 1404 O O . ALA A 1 180 ? 25.673 4.427 3.548 1.00 45.84 180 ALA A O 1
ATOM 1405 N N . GLU A 1 181 ? 26.140 2.341 2.863 1.00 42.66 181 GLU A N 1
ATOM 1406 C CA . GLU A 1 181 ? 26.001 2.577 1.438 1.00 42.66 181 GLU A CA 1
ATOM 1407 C C . GLU A 1 181 ? 24.519 2.751 1.080 1.00 42.66 181 GLU A C 1
ATOM 1409 O O . GLU A 1 181 ? 23.660 1.913 1.385 1.00 42.66 181 GLU A O 1
ATOM 1414 N N . VAL A 1 182 ? 24.186 3.873 0.441 1.00 48.50 182 VAL A N 1
ATOM 1415 C CA . VAL A 1 182 ? 22.871 4.067 -0.171 1.00 48.50 182 VAL A CA 1
ATOM 1416 C C . VAL A 1 182 ? 22.808 3.121 -1.365 1.00 48.50 182 VAL A C 1
ATOM 1418 O O . VAL A 1 182 ? 23.261 3.471 -2.448 1.00 48.50 182 VAL A O 1
ATOM 1421 N N . ALA A 1 183 ? 22.276 1.914 -1.160 1.00 55.44 183 ALA A N 1
ATOM 1422 C CA . ALA A 1 183 ? 22.112 0.931 -2.226 1.00 55.44 183 ALA A CA 1
ATOM 1423 C C . ALA A 1 183 ? 21.315 1.548 -3.389 1.00 55.44 183 ALA A C 1
ATOM 1425 O O . ALA A 1 183 ? 20.100 1.763 -3.282 1.00 55.44 183 ALA A O 1
ATOM 1426 N N . VAL A 1 184 ? 22.012 1.862 -4.482 1.00 62.69 184 VAL A N 1
ATOM 1427 C CA . VAL A 1 184 ? 21.401 2.337 -5.721 1.00 62.69 184 VAL A CA 1
ATOM 1428 C C . VAL A 1 184 ? 20.645 1.160 -6.321 1.00 62.69 184 VAL A C 1
ATOM 1430 O O . VAL A 1 184 ? 21.215 0.110 -6.598 1.00 62.69 184 VAL A O 1
ATOM 1433 N N . LEU A 1 185 ? 19.334 1.314 -6.488 1.00 70.38 185 LEU A N 1
ATOM 1434 C CA . LEU A 1 185 ? 18.508 0.276 -7.091 1.00 70.38 185 LEU A CA 1
ATOM 1435 C C . LEU A 1 185 ? 18.727 0.274 -8.598 1.00 70.38 185 LEU A C 1
ATOM 1437 O O . LEU A 1 185 ? 18.183 1.119 -9.306 1.00 70.38 185 LEU A O 1
ATOM 1441 N N . GLN A 1 186 ? 19.518 -0.682 -9.071 1.00 80.31 186 GLN A N 1
ATOM 1442 C CA . GLN A 1 186 ? 19.713 -0.923 -10.491 1.00 80.31 186 GLN A CA 1
ATOM 1443 C C . GLN A 1 186 ? 18.761 -2.020 -10.972 1.00 80.31 186 GLN A C 1
ATOM 1445 O O . GLN A 1 186 ? 18.446 -2.966 -10.251 1.00 80.31 186 GLN A O 1
ATOM 1450 N N . HIS A 1 187 ? 18.284 -1.891 -12.204 1.00 83.12 187 HIS A N 1
ATOM 1451 C CA . HIS A 1 187 ? 17.524 -2.932 -12.883 1.00 83.12 187 HIS A CA 1
ATOM 1452 C C . HIS A 1 187 ? 18.249 -3.350 -14.162 1.00 83.12 187 HIS A C 1
ATOM 1454 O O . HIS A 1 187 ? 18.993 -2.557 -14.740 1.00 83.12 187 HIS A O 1
ATOM 1460 N N . ASP A 1 188 ? 17.998 -4.567 -14.637 1.00 81.88 188 ASP A N 1
ATOM 1461 C CA . ASP A 1 188 ? 18.608 -5.121 -15.861 1.00 81.88 188 ASP A CA 1
ATOM 1462 C C . ASP A 1 188 ? 18.294 -4.316 -17.138 1.00 81.88 188 ASP A C 1
ATOM 1464 O O . ASP A 1 188 ? 18.950 -4.487 -18.161 1.00 81.88 188 ASP A O 1
ATOM 1468 N N . GLY A 1 189 ? 17.287 -3.438 -17.087 1.00 85.31 189 GLY A N 1
ATOM 1469 C CA . GLY A 1 189 ? 16.834 -2.646 -18.234 1.00 85.31 189 GLY A CA 1
ATOM 1470 C C . GLY A 1 189 ? 15.986 -3.456 -19.212 1.00 85.31 189 GLY A C 1
ATOM 1471 O O . GLY A 1 189 ? 15.513 -2.919 -20.213 1.00 85.31 189 GLY A O 1
ATOM 1472 N N . LEU A 1 190 ? 15.737 -4.730 -18.906 1.00 90.81 190 LEU A N 1
ATOM 1473 C CA . LEU A 1 190 ? 14.933 -5.617 -19.723 1.00 90.81 190 LEU A CA 1
ATOM 1474 C C . LEU A 1 190 ? 13.470 -5.450 -19.322 1.00 90.81 190 LEU A C 1
ATOM 1476 O O . LEU A 1 190 ? 13.053 -5.782 -18.212 1.00 90.81 190 LEU A O 1
ATOM 1480 N N . ALA A 1 191 ? 12.675 -4.912 -20.244 1.00 94.38 191 ALA A N 1
ATOM 1481 C CA . ALA A 1 191 ? 11.244 -4.752 -20.045 1.00 94.38 191 ALA A CA 1
ATOM 1482 C C . ALA A 1 191 ? 10.576 -6.123 -19.849 1.00 94.38 191 ALA A C 1
ATOM 1484 O O . ALA A 1 191 ? 10.616 -6.983 -20.730 1.00 94.38 191 ALA A O 1
ATOM 1485 N N . GLN A 1 192 ? 9.917 -6.310 -18.708 1.00 95.25 192 GLN A N 1
ATOM 1486 C CA . GLN A 1 192 ? 9.151 -7.511 -18.393 1.00 95.25 192 GLN A CA 1
ATOM 1487 C C . GLN A 1 192 ? 7.656 -7.191 -18.299 1.00 95.25 192 GLN A C 1
ATOM 1489 O O . GLN A 1 192 ? 7.286 -6.132 -17.777 1.00 95.25 192 GLN A O 1
ATOM 1494 N N . PRO A 1 193 ? 6.766 -8.090 -18.766 1.00 96.31 193 PRO A N 1
ATOM 1495 C CA . PRO A 1 193 ? 5.335 -7.841 -18.695 1.00 96.31 193 PRO A CA 1
ATOM 1496 C C . PRO A 1 193 ? 4.870 -7.784 -17.241 1.00 96.31 193 PRO A C 1
ATOM 1498 O O . PRO A 1 193 ? 4.968 -8.785 -16.523 1.00 96.31 193 PRO A O 1
ATOM 1501 N N . ALA A 1 194 ? 4.309 -6.643 -16.858 1.00 96.38 194 ALA A N 1
ATOM 1502 C CA . ALA A 1 194 ? 3.593 -6.422 -15.610 1.00 96.38 194 ALA A CA 1
ATOM 1503 C C . ALA A 1 194 ? 2.095 -6.250 -15.904 1.00 96.38 194 ALA A C 1
ATOM 1505 O O . ALA A 1 194 ? 1.698 -6.051 -17.053 1.00 96.38 194 ALA A O 1
ATOM 1506 N N . LEU A 1 195 ? 1.270 -6.340 -14.864 1.00 95.69 195 LEU A N 1
ATOM 1507 C CA . LEU A 1 195 ? -0.166 -6.041 -14.935 1.00 95.69 195 LEU A CA 1
ATOM 1508 C C . LEU A 1 195 ? -0.576 -4.955 -13.932 1.00 95.69 195 LEU A C 1
ATOM 1510 O O . LEU A 1 195 ? -1.555 -4.239 -14.148 1.00 95.69 195 LEU A O 1
ATOM 1514 N N . CYS A 1 196 ? 0.183 -4.810 -12.846 1.00 97.19 196 CYS A N 1
ATOM 1515 C CA . CYS A 1 196 ? -0.115 -3.893 -11.759 1.00 97.19 196 CYS A CA 1
ATOM 1516 C C . CYS A 1 196 ? 1.161 -3.215 -11.261 1.00 97.19 196 CYS A C 1
ATOM 1518 O O . CYS A 1 196 ? 2.173 -3.876 -11.042 1.00 97.19 196 CYS A O 1
ATOM 1520 N N . GLY A 1 197 ? 1.095 -1.903 -11.060 1.00 97.12 197 GLY A N 1
ATOM 1521 C CA . GLY A 1 197 ? 2.097 -1.106 -10.370 1.00 97.12 197 GLY A CA 1
ATOM 1522 C C . GLY A 1 197 ? 1.610 -0.742 -8.971 1.00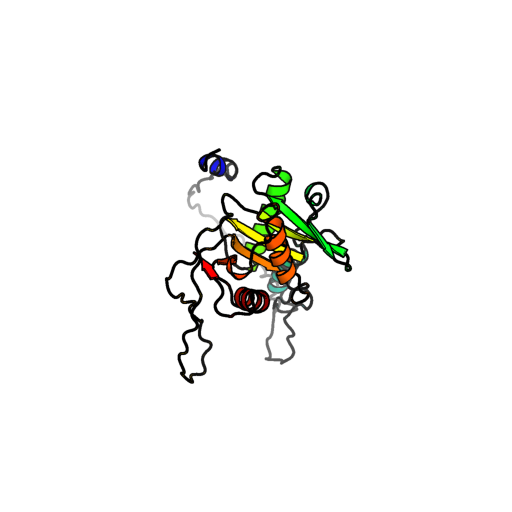 97.12 197 GLY A C 1
ATOM 1523 O O . GLY A 1 197 ? 0.490 -0.265 -8.816 1.00 97.12 197 GLY A O 1
ATOM 1524 N N . ILE A 1 198 ? 2.426 -0.974 -7.949 1.00 97.50 198 ILE A N 1
ATOM 1525 C CA . ILE A 1 198 ? 2.237 -0.446 -6.601 1.00 97.50 198 ILE A CA 1
ATOM 1526 C C . ILE A 1 198 ? 2.917 0.917 -6.557 1.00 97.50 198 ILE A C 1
ATOM 1528 O O . ILE A 1 198 ? 4.142 0.992 -6.453 1.00 97.50 198 ILE A O 1
ATOM 1532 N N . SER A 1 199 ? 2.104 1.969 -6.648 1.00 94.75 199 SER A N 1
ATOM 1533 C CA . SER A 1 199 ? 2.554 3.363 -6.664 1.00 94.75 199 SER A CA 1
ATOM 1534 C C . SER A 1 199 ? 2.943 3.838 -5.264 1.00 94.75 199 SER A C 1
ATOM 1536 O O . SER A 1 199 ? 3.958 4.495 -5.058 1.00 94.75 199 SER A O 1
ATOM 1538 N N . GLN A 1 200 ? 2.146 3.485 -4.257 1.00 93.69 200 GLN A N 1
ATOM 1539 C CA . GLN A 1 200 ? 2.465 3.787 -2.865 1.00 93.69 200 GLN A CA 1
ATOM 1540 C C . GLN A 1 200 ? 1.940 2.672 -1.973 1.00 93.69 200 GLN A C 1
ATOM 1542 O O . GLN A 1 200 ? 0.841 2.163 -2.183 1.00 93.69 200 GLN A O 1
ATOM 1547 N N . ILE A 1 201 ? 2.711 2.310 -0.952 1.00 95.94 201 ILE A N 1
ATOM 1548 C CA . ILE A 1 201 ? 2.264 1.432 0.124 1.00 95.94 201 ILE A CA 1
ATOM 1549 C C . ILE A 1 201 ? 2.773 1.968 1.454 1.00 95.94 201 ILE A C 1
ATOM 1551 O O . ILE A 1 201 ? 3.943 2.320 1.599 1.00 95.94 201 ILE A O 1
ATOM 1555 N N . TRP A 1 202 ? 1.877 2.032 2.428 1.00 95.88 202 TRP A N 1
ATOM 1556 C CA . TRP A 1 202 ? 2.152 2.568 3.746 1.00 95.88 202 TRP A CA 1
ATOM 1557 C C . TRP A 1 202 ? 1.391 1.783 4.811 1.00 95.88 202 TRP A C 1
ATOM 1559 O O . TRP A 1 202 ? 0.257 1.348 4.614 1.00 95.88 202 TRP A O 1
ATOM 1569 N N . VAL A 1 203 ? 2.033 1.608 5.962 1.00 95.25 203 VAL A N 1
ATOM 1570 C CA . VAL A 1 203 ? 1.431 1.038 7.168 1.00 95.25 203 VAL A CA 1
ATOM 1571 C C . VAL A 1 203 ? 1.869 1.903 8.341 1.00 95.25 203 VAL A C 1
ATOM 1573 O O . VAL A 1 203 ? 3.073 2.164 8.498 1.00 95.25 203 VAL A O 1
ATOM 1576 N N . SER A 1 204 ? 0.894 2.316 9.151 1.00 91.44 204 SER A N 1
ATOM 1577 C CA . SER A 1 204 ? 1.115 3.083 10.379 1.00 91.44 204 SER A CA 1
ATOM 1578 C C . SER A 1 204 ? 2.126 2.378 11.272 1.00 91.44 204 SER A C 1
ATOM 1580 O O . SER A 1 204 ? 2.157 1.147 11.337 1.00 91.44 204 SER A O 1
ATOM 1582 N N . ARG A 1 205 ? 2.978 3.149 11.951 1.00 86.69 205 ARG A N 1
ATOM 1583 C CA . ARG A 1 205 ? 4.089 2.606 12.744 1.00 86.69 205 ARG A CA 1
ATOM 1584 C C . ARG A 1 205 ? 3.619 1.561 13.765 1.00 86.69 205 ARG A C 1
ATOM 1586 O O . ARG A 1 205 ? 4.216 0.491 13.820 1.00 86.69 205 ARG A O 1
ATOM 1593 N N . GLU A 1 206 ? 2.527 1.846 14.470 1.00 85.06 206 GLU A N 1
ATOM 1594 C CA . GLU A 1 206 ? 1.906 0.974 15.481 1.00 85.06 206 GLU A CA 1
ATOM 1595 C C . GLU A 1 206 ? 1.399 -0.361 14.918 1.00 85.06 206 GLU A C 1
ATOM 1597 O O . GLU A 1 206 ? 1.359 -1.357 15.632 1.00 85.06 206 GLU A O 1
ATOM 1602 N N . HIS A 1 207 ? 1.035 -0.408 13.632 1.00 89.88 207 HIS A N 1
ATOM 1603 C CA . HIS A 1 207 ? 0.460 -1.603 13.010 1.00 89.88 207 HIS A CA 1
ATOM 1604 C C . HIS A 1 207 ? 1.421 -2.303 12.033 1.00 89.88 207 HIS A C 1
ATOM 1606 O O . HIS A 1 207 ? 1.036 -3.210 11.282 1.00 89.88 207 HIS A O 1
ATOM 1612 N N . ARG A 1 208 ? 2.697 -1.896 12.009 1.00 91.44 208 ARG A N 1
ATOM 1613 C CA . ARG A 1 208 ? 3.736 -2.591 11.237 1.00 91.44 208 ARG A CA 1
ATOM 1614 C C . ARG A 1 208 ? 4.000 -3.968 11.833 1.00 91.44 208 ARG A C 1
ATOM 1616 O O . ARG A 1 208 ? 3.798 -4.211 13.011 1.00 91.44 208 ARG A O 1
ATOM 1623 N N . ARG A 1 209 ? 4.478 -4.883 10.983 1.00 92.31 209 ARG A N 1
ATOM 1624 C CA . ARG A 1 209 ? 4.775 -6.286 11.342 1.00 92.31 209 ARG A CA 1
ATOM 1625 C C . ARG A 1 209 ? 3.560 -7.103 11.819 1.00 92.31 209 ARG A C 1
ATOM 1627 O O . ARG A 1 209 ? 3.730 -8.258 12.170 1.00 92.31 209 ARG A O 1
ATOM 1634 N N . LEU A 1 210 ? 2.340 -6.574 11.680 1.00 93.50 210 LEU A N 1
ATOM 1635 C CA . LEU A 1 210 ? 1.069 -7.292 11.875 1.00 93.50 210 LEU A CA 1
ATOM 1636 C C . LEU A 1 210 ? 0.468 -7.808 10.549 1.00 93.50 210 LEU A C 1
ATOM 1638 O O . LEU A 1 210 ? -0.753 -7.884 10.378 1.00 93.50 210 LEU A O 1
ATOM 1642 N N . SER A 1 211 ? 1.330 -8.078 9.561 1.00 95.75 211 SER A N 1
ATOM 1643 C CA . SER A 1 211 ? 0.988 -8.553 8.206 1.00 95.75 211 SER A CA 1
ATOM 1644 C C . SER A 1 211 ? 0.040 -7.672 7.377 1.00 95.75 211 SER A C 1
ATOM 1646 O O . SER A 1 211 ? -0.362 -8.074 6.288 1.00 95.75 211 SER A O 1
ATOM 1648 N N . ILE A 1 212 ? -0.267 -6.445 7.819 1.00 97.00 212 ILE A N 1
ATOM 1649 C CA . ILE A 1 212 ? -1.146 -5.516 7.085 1.00 97.00 212 ILE A CA 1
ATOM 1650 C C . ILE A 1 212 ? -0.606 -5.220 5.683 1.00 97.00 212 ILE A C 1
ATOM 1652 O O . ILE A 1 212 ? -1.363 -5.265 4.723 1.00 97.00 212 ILE A O 1
ATOM 1656 N N . GLY A 1 213 ? 0.701 -4.971 5.541 1.00 97.38 213 GLY A N 1
ATOM 1657 C CA . GLY A 1 213 ? 1.312 -4.699 4.233 1.00 97.38 213 GLY A CA 1
ATOM 1658 C C . GLY A 1 213 ? 1.100 -5.841 3.234 1.00 97.38 213 GLY A C 1
ATOM 1659 O O . GLY A 1 213 ? 0.677 -5.602 2.108 1.00 97.38 213 GLY A O 1
ATOM 1660 N N . SER A 1 214 ? 1.314 -7.087 3.662 1.00 97.56 214 SER A N 1
ATOM 1661 C CA . SER A 1 214 ? 1.089 -8.269 2.822 1.00 97.56 214 SER A CA 1
ATOM 1662 C C . SER A 1 214 ? -0.385 -8.454 2.462 1.00 97.56 214 SER A C 1
ATOM 1664 O O . SER A 1 214 ? -0.696 -8.812 1.333 1.00 97.56 214 SER A O 1
ATOM 1666 N N . GLN A 1 215 ? -1.304 -8.179 3.390 1.00 97.50 215 GLN A N 1
ATOM 1667 C CA . GLN A 1 215 ? -2.742 -8.288 3.126 1.00 97.50 215 GLN A CA 1
ATOM 1668 C C . GLN A 1 215 ? -3.266 -7.176 2.215 1.00 97.50 215 GLN A C 1
ATOM 1670 O O . GLN A 1 215 ? -4.161 -7.417 1.414 1.00 97.50 215 GLN A O 1
ATOM 1675 N N . LEU A 1 216 ? -2.696 -5.971 2.292 1.00 98.44 216 LEU A N 1
ATOM 1676 C CA . LEU A 1 216 ? -2.977 -4.903 1.335 1.00 98.44 216 LEU A CA 1
ATOM 1677 C C . LEU A 1 216 ? -2.555 -5.317 -0.082 1.00 98.44 216 LEU A C 1
ATOM 1679 O O . LEU A 1 216 ? -3.321 -5.128 -1.023 1.00 98.44 216 LEU A O 1
ATOM 1683 N N . LEU A 1 217 ? -1.377 -5.931 -0.234 1.00 98.25 217 LEU A N 1
ATOM 1684 C CA . LEU A 1 217 ? -0.930 -6.479 -1.520 1.00 98.25 217 LEU A CA 1
ATOM 1685 C C . LEU A 1 217 ? -1.818 -7.637 -1.994 1.00 98.25 217 LEU A C 1
ATOM 1687 O O . LEU A 1 217 ? -2.110 -7.739 -3.183 1.00 98.25 217 LEU A O 1
ATOM 1691 N N . GLU A 1 218 ? -2.311 -8.463 -1.074 1.00 97.69 218 GLU A N 1
ATOM 1692 C CA . GLU A 1 218 ? -3.257 -9.528 -1.404 1.00 97.69 218 GLU A CA 1
ATOM 1693 C C . GLU A 1 218 ? -4.610 -8.980 -1.874 1.00 97.69 218 GLU A C 1
ATOM 1695 O O . GLU A 1 218 ? -5.141 -9.421 -2.893 1.00 97.69 218 GLU A O 1
ATOM 1700 N N . ALA A 1 219 ? -5.125 -7.941 -1.213 1.00 97.56 219 ALA A N 1
ATOM 1701 C CA . ALA A 1 219 ? -6.331 -7.248 -1.649 1.00 97.56 219 ALA A CA 1
ATOM 1702 C C . ALA A 1 219 ? -6.162 -6.665 -3.060 1.00 97.56 219 ALA A C 1
ATOM 1704 O O . ALA A 1 219 ? -7.071 -6.800 -3.880 1.00 97.56 219 ALA A O 1
ATOM 1705 N N . VAL A 1 220 ? -4.989 -6.096 -3.374 1.00 98.00 220 VAL A N 1
ATOM 1706 C CA . VAL A 1 220 ? -4.650 -5.672 -4.741 1.00 98.00 220 VAL A CA 1
ATOM 1707 C C . VAL A 1 220 ? -4.718 -6.860 -5.698 1.00 98.00 220 VAL A C 1
ATOM 1709 O O . VAL A 1 220 ? -5.412 -6.770 -6.708 1.00 98.00 220 VAL A O 1
ATOM 1712 N N . ARG A 1 221 ? -4.067 -7.989 -5.391 1.00 97.69 221 ARG A N 1
ATOM 1713 C CA . ARG A 1 221 ? -4.056 -9.161 -6.284 1.00 97.69 221 ARG A CA 1
ATOM 1714 C C . ARG A 1 221 ? -5.447 -9.660 -6.633 1.00 97.69 221 ARG A C 1
ATOM 1716 O O . ARG A 1 221 ? -5.697 -9.958 -7.795 1.00 97.69 221 ARG A O 1
ATOM 1723 N N . GLN A 1 222 ? -6.329 -9.714 -5.644 1.00 96.81 222 GLN A N 1
ATOM 1724 C CA . GLN A 1 222 ? -7.667 -10.284 -5.781 1.00 96.81 222 GLN A CA 1
ATOM 1725 C C . GLN A 1 222 ? -8.684 -9.311 -6.391 1.00 96.81 222 GLN A C 1
ATOM 1727 O O . GLN A 1 222 ? -9.688 -9.744 -6.950 1.00 96.81 222 GLN A O 1
ATOM 1732 N N . ASN A 1 223 ? -8.456 -7.997 -6.281 1.00 95.94 223 ASN A N 1
ATOM 1733 C CA . ASN A 1 223 ? -9.467 -6.989 -6.619 1.00 95.94 223 ASN A CA 1
ATOM 1734 C C . ASN A 1 223 ? -9.013 -5.973 -7.675 1.00 95.94 223 ASN A C 1
ATOM 1736 O O . ASN A 1 223 ? -9.791 -5.085 -8.034 1.00 95.94 223 ASN A O 1
ATOM 1740 N N . MET A 1 224 ? -7.778 -6.051 -8.179 1.00 92.75 224 MET A N 1
ATOM 1741 C CA . MET A 1 224 ? -7.306 -5.133 -9.220 1.00 92.75 224 MET A CA 1
ATOM 1742 C C . MET A 1 224 ? -8.006 -5.376 -10.561 1.00 92.75 224 MET A C 1
ATOM 1744 O O . MET A 1 224 ? -8.404 -4.428 -11.245 1.00 92.75 224 MET A O 1
ATOM 1748 N N . VAL A 1 225 ? -8.186 -6.650 -10.914 1.00 89.56 225 VAL A N 1
ATOM 1749 C CA . VAL A 1 225 ? -8.861 -7.103 -12.131 1.00 89.56 225 VAL A CA 1
ATOM 1750 C C . VAL A 1 225 ? -9.985 -8.046 -11.719 1.00 89.56 225 VAL A C 1
ATOM 1752 O O . VAL A 1 225 ? -9.767 -9.013 -10.998 1.00 89.56 225 VAL A O 1
ATOM 1755 N N . ILE A 1 226 ? -11.211 -7.739 -12.139 1.00 87.31 226 ILE A N 1
ATOM 1756 C CA . ILE A 1 226 ? -12.390 -8.522 -11.752 1.00 87.31 226 ILE A CA 1
ATOM 1757 C C . ILE A 1 226 ? -12.246 -9.946 -12.294 1.00 87.31 226 ILE A C 1
ATOM 1759 O O . ILE A 1 226 ? -12.022 -10.127 -13.489 1.00 87.31 226 ILE A O 1
ATOM 1763 N N . GLY A 1 227 ? -12.386 -10.940 -11.414 1.00 89.12 227 GLY A N 1
ATOM 1764 C CA . GLY A 1 227 ? -12.314 -12.357 -11.779 1.00 89.12 227 GLY A CA 1
ATOM 1765 C C . GLY A 1 227 ? -10.908 -12.860 -12.116 1.00 89.12 227 GLY A C 1
ATOM 1766 O O . GLY A 1 227 ? -10.782 -13.970 -12.626 1.00 89.12 227 GLY A O 1
ATOM 1767 N N . PHE A 1 228 ? -9.859 -12.075 -11.851 1.00 91.69 228 PHE A N 1
ATOM 1768 C CA . PHE A 1 228 ? -8.481 -12.470 -12.125 1.00 91.69 228 PHE A CA 1
ATOM 1769 C C . PHE A 1 228 ? -7.570 -12.140 -10.946 1.00 91.69 228 PHE A C 1
ATOM 1771 O O . PHE A 1 228 ? -7.312 -10.972 -10.651 1.00 91.69 228 PHE A O 1
ATOM 1778 N N . GLU A 1 229 ? -7.048 -13.182 -10.301 1.00 95.94 229 GLU A N 1
ATOM 1779 C CA . GLU A 1 229 ? -6.035 -13.030 -9.263 1.00 95.94 229 GLU A CA 1
ATOM 1780 C C . GLU A 1 229 ? -4.672 -12.759 -9.907 1.00 95.94 229 GLU A C 1
ATOM 1782 O O . GLU A 1 229 ? -4.117 -13.598 -10.621 1.00 95.94 229 GLU A O 1
ATOM 1787 N N . LEU A 1 230 ? -4.114 -11.575 -9.657 1.00 95.94 230 LEU A N 1
ATOM 1788 C CA . LEU A 1 230 ? -2.818 -11.202 -10.216 1.00 95.94 230 LEU A CA 1
ATOM 1789 C C . LEU A 1 230 ? -1.702 -12.116 -9.677 1.00 95.94 230 LEU A C 1
ATOM 1791 O O . LEU A 1 230 ? -1.546 -12.232 -8.458 1.00 95.94 230 LEU A O 1
ATOM 1795 N N . PRO A 1 231 ? -0.848 -12.695 -10.537 1.00 96.56 231 PRO A N 1
ATOM 1796 C CA . PRO A 1 231 ? 0.377 -13.352 -10.089 1.00 96.56 231 PRO A CA 1
ATOM 1797 C C . PRO A 1 231 ? 1.338 -12.342 -9.451 1.00 96.56 231 PRO A C 1
ATOM 1799 O O . PRO A 1 231 ? 1.432 -11.196 -9.903 1.00 96.56 231 PRO A O 1
ATOM 1802 N N . LYS A 1 232 ? 2.083 -12.758 -8.421 1.00 96.94 232 LYS A N 1
ATOM 1803 C CA . LYS A 1 232 ? 3.017 -11.873 -7.698 1.00 96.94 232 LYS A CA 1
ATOM 1804 C C . LYS A 1 232 ? 4.120 -11.337 -8.612 1.00 96.94 232 LYS A C 1
ATOM 1806 O O . LYS A 1 232 ? 4.542 -10.195 -8.475 1.00 96.94 232 LYS A O 1
ATOM 1811 N N . GLU A 1 233 ? 4.522 -12.132 -9.596 1.00 95.62 233 GLU A N 1
ATOM 1812 C CA . GLU A 1 233 ? 5.553 -11.828 -10.590 1.00 95.62 233 GLU A CA 1
ATOM 1813 C C . GLU A 1 233 ? 5.089 -10.770 -11.602 1.00 95.62 233 GLU A C 1
ATOM 1815 O O . GLU A 1 233 ? 5.899 -10.247 -12.362 1.00 95.62 233 GLU A O 1
ATOM 1820 N N . LYS A 1 234 ? 3.783 -10.464 -11.638 1.00 96.06 234 LYS A N 1
ATOM 1821 C CA . LYS A 1 234 ? 3.176 -9.427 -12.488 1.00 96.06 234 LYS A CA 1
ATOM 1822 C C . LYS A 1 234 ? 2.923 -8.114 -11.745 1.00 96.06 234 LYS A C 1
ATOM 1824 O O . LYS A 1 234 ? 2.346 -7.193 -12.332 1.00 96.06 234 LYS A O 1
ATOM 1829 N N . ILE A 1 235 ? 3.354 -8.020 -10.487 1.00 97.25 235 ILE A N 1
ATOM 1830 C CA . ILE A 1 235 ? 3.285 -6.810 -9.669 1.00 97.25 235 ILE A CA 1
ATOM 1831 C C . ILE A 1 235 ? 4.648 -6.124 -9.692 1.00 97.25 235 ILE A C 1
ATOM 1833 O O . ILE A 1 235 ? 5.658 -6.726 -9.332 1.00 97.25 235 ILE A O 1
ATOM 1837 N N . ALA A 1 236 ? 4.665 -4.855 -10.089 1.00 97.06 236 ALA A N 1
ATOM 1838 C CA . ALA A 1 236 ? 5.838 -3.995 -10.042 1.00 97.06 236 ALA A CA 1
ATOM 1839 C C . ALA A 1 236 ? 5.689 -2.927 -8.951 1.00 97.06 236 ALA A C 1
ATOM 1841 O O . ALA A 1 236 ? 4.579 -2.490 -8.674 1.00 97.06 236 ALA A O 1
ATOM 1842 N N . PHE A 1 237 ? 6.786 -2.473 -8.349 1.00 96.44 237 PHE A N 1
ATOM 1843 C CA . PHE A 1 237 ? 6.790 -1.451 -7.292 1.00 96.44 237 PHE A CA 1
ATOM 1844 C C . PHE A 1 237 ? 7.486 -0.170 -7.768 1.00 96.44 237 PHE A C 1
ATOM 1846 O O . PHE A 1 237 ? 8.575 -0.241 -8.339 1.00 96.44 237 PHE A O 1
ATOM 1853 N N . SER A 1 238 ? 6.908 1.006 -7.521 1.00 92.94 238 SER A N 1
ATOM 1854 C CA . SER A 1 238 ? 7.579 2.267 -7.857 1.00 92.94 238 SER A CA 1
ATOM 1855 C C . SER A 1 238 ? 8.603 2.638 -6.789 1.00 92.94 238 SER A C 1
ATOM 1857 O O . SER A 1 238 ? 8.241 2.749 -5.617 1.00 92.94 238 SER A O 1
ATOM 1859 N N . GLN A 1 239 ? 9.860 2.840 -7.196 1.00 83.44 239 GLN A N 1
ATOM 1860 C CA . GLN A 1 239 ? 10.963 3.381 -6.377 1.00 83.44 239 GLN A CA 1
ATOM 1861 C C . GLN A 1 239 ? 10.898 3.005 -4.876 1.00 83.44 239 GLN A C 1
ATOM 1863 O O . GLN A 1 239 ? 10.657 3.854 -4.014 1.00 83.44 239 GLN A O 1
ATOM 1868 N N . PRO A 1 240 ? 11.075 1.719 -4.525 1.00 86.69 240 PRO A N 1
ATOM 1869 C CA . PRO A 1 240 ? 10.814 1.253 -3.171 1.00 86.69 240 PRO A CA 1
ATOM 1870 C C . PRO A 1 240 ? 11.840 1.787 -2.157 1.00 86.69 240 PRO A C 1
ATOM 1872 O O . PRO A 1 240 ? 13.054 1.601 -2.294 1.00 86.69 240 PRO A O 1
ATOM 1875 N N . THR A 1 241 ? 11.335 2.360 -1.061 1.00 90.38 241 THR A N 1
ATOM 1876 C CA . THR A 1 241 ? 12.132 2.681 0.138 1.00 90.38 241 THR A CA 1
ATOM 1877 C C . THR A 1 241 ? 12.733 1.414 0.755 1.00 90.38 241 THR A C 1
ATOM 1879 O O . THR A 1 241 ? 12.284 0.309 0.461 1.00 90.38 241 THR A O 1
ATOM 1882 N N . ALA A 1 242 ? 13.695 1.528 1.678 1.00 89.69 242 ALA A N 1
ATOM 1883 C CA . ALA A 1 242 ? 14.267 0.355 2.357 1.00 89.69 242 ALA A CA 1
ATOM 1884 C C . ALA A 1 242 ? 13.197 -0.538 3.024 1.00 89.69 242 ALA A C 1
ATOM 1886 O O . ALA A 1 242 ? 13.227 -1.762 2.895 1.00 89.69 242 ALA A O 1
ATOM 1887 N N . SER A 1 243 ? 12.194 0.074 3.669 1.00 91.38 243 SER A N 1
ATOM 1888 C CA . SER A 1 243 ? 11.051 -0.661 4.231 1.00 91.38 243 SER A CA 1
ATOM 1889 C C . SER A 1 243 ? 10.155 -1.269 3.148 1.00 91.38 243 SER A C 1
ATOM 1891 O O . SER A 1 243 ? 9.680 -2.392 3.316 1.00 91.38 243 SER A O 1
ATOM 1893 N N . GLY A 1 244 ? 9.947 -0.554 2.037 1.00 93.00 244 GLY A N 1
ATOM 1894 C CA . GLY A 1 244 ? 9.212 -1.053 0.875 1.00 93.00 244 GLY A CA 1
ATOM 1895 C C . GLY A 1 244 ? 9.889 -2.263 0.231 1.00 93.00 244 GLY A C 1
ATOM 1896 O O . GLY A 1 244 ? 9.213 -3.240 -0.065 1.00 93.00 244 GLY A O 1
ATOM 1897 N N . ARG A 1 245 ? 11.222 -2.252 0.106 1.00 92.69 245 ARG A N 1
ATOM 1898 C CA . ARG A 1 245 ? 12.007 -3.394 -0.386 1.00 92.69 245 ARG A CA 1
ATOM 1899 C C . ARG A 1 245 ? 11.880 -4.601 0.523 1.00 92.69 245 ARG A C 1
ATOM 1901 O O . ARG A 1 245 ? 11.587 -5.683 0.040 1.00 92.69 245 ARG A O 1
ATOM 1908 N N . ALA A 1 246 ? 12.035 -4.414 1.834 1.00 93.94 246 ALA A N 1
ATOM 1909 C CA . ALA A 1 246 ? 11.871 -5.506 2.790 1.00 93.94 246 ALA A CA 1
ATOM 1910 C C . ALA A 1 246 ? 10.476 -6.150 2.683 1.00 93.94 246 ALA A C 1
ATOM 1912 O O . ALA A 1 246 ? 10.358 -7.373 2.712 1.00 93.94 246 ALA A O 1
ATOM 1913 N N . LEU A 1 247 ? 9.428 -5.335 2.510 1.00 96.50 247 LEU A N 1
ATOM 1914 C CA . LEU A 1 247 ? 8.071 -5.829 2.279 1.00 96.50 247 LEU A CA 1
ATOM 1915 C C . LEU A 1 247 ? 7.943 -6.560 0.934 1.00 96.50 247 LEU A C 1
ATOM 1917 O O . LEU A 1 247 ? 7.420 -7.670 0.909 1.00 96.50 247 LEU A O 1
ATOM 1921 N N . ALA A 1 248 ? 8.415 -5.964 -0.162 1.00 96.12 248 ALA A N 1
ATOM 1922 C CA . ALA A 1 248 ? 8.329 -6.542 -1.501 1.00 96.12 248 ALA A CA 1
ATOM 1923 C C . ALA A 1 248 ? 9.078 -7.879 -1.589 1.00 96.12 248 ALA A C 1
ATOM 1925 O O . ALA A 1 248 ? 8.513 -8.860 -2.070 1.00 96.12 248 ALA A O 1
ATOM 1926 N N . THR A 1 249 ? 10.291 -7.956 -1.040 1.00 95.06 249 THR A N 1
ATOM 1927 C CA . THR A 1 249 ? 11.082 -9.189 -0.969 1.00 95.06 249 THR A CA 1
ATOM 1928 C C . THR A 1 249 ? 10.366 -10.270 -0.170 1.00 95.06 249 THR A C 1
ATOM 1930 O O . THR A 1 249 ? 10.210 -11.389 -0.652 1.00 95.06 249 THR A O 1
ATOM 1933 N N . ALA A 1 250 ? 9.885 -9.944 1.034 1.00 95.88 250 ALA A N 1
ATOM 1934 C CA . ALA A 1 250 ? 9.174 -10.910 1.869 1.00 95.88 250 ALA A CA 1
ATOM 1935 C C . ALA A 1 250 ? 7.871 -11.395 1.211 1.00 95.88 250 ALA A C 1
ATOM 1937 O O . ALA A 1 250 ? 7.511 -12.562 1.326 1.00 95.88 250 ALA A O 1
ATOM 1938 N N . TYR A 1 251 ? 7.163 -10.507 0.509 1.00 96.94 251 TYR A N 1
ATOM 1939 C CA . TYR A 1 251 ? 5.882 -10.825 -0.114 1.00 96.94 251 TYR A CA 1
ATOM 1940 C C . TYR A 1 251 ? 6.021 -11.651 -1.399 1.00 96.94 251 TYR A C 1
ATOM 1942 O O . TYR A 1 251 ? 5.265 -12.607 -1.609 1.00 96.94 251 TYR A O 1
ATOM 1950 N N . THR A 1 252 ? 6.972 -11.278 -2.259 1.00 95.31 252 THR A N 1
ATOM 1951 C CA . THR A 1 252 ? 7.233 -11.943 -3.548 1.00 95.31 252 THR A CA 1
ATOM 1952 C C . THR A 1 252 ? 8.105 -13.188 -3.406 1.00 95.31 252 THR A C 1
ATOM 1954 O O . THR A 1 252 ? 8.102 -14.025 -4.300 1.00 95.31 252 THR A O 1
ATOM 1957 N N . GLY A 1 253 ? 8.830 -13.336 -2.293 1.00 95.00 253 GLY A N 1
ATOM 1958 C CA . GLY A 1 253 ? 9.760 -14.445 -2.071 1.00 95.00 253 GLY A CA 1
ATOM 1959 C C . GLY A 1 253 ? 11.076 -14.309 -2.842 1.00 95.00 253 GLY A C 1
ATOM 1960 O O . GLY A 1 253 ? 11.868 -15.245 -2.865 1.00 95.00 253 GLY A O 1
ATOM 1961 N N . THR A 1 254 ? 11.330 -13.162 -3.474 1.00 92.94 254 THR A N 1
ATOM 1962 C CA . THR A 1 254 ? 12.557 -12.896 -4.227 1.00 92.94 254 THR A CA 1
ATOM 1963 C C . THR A 1 254 ? 13.021 -11.468 -4.008 1.00 92.94 254 THR A C 1
ATOM 1965 O O . THR A 1 254 ? 12.219 -10.552 -3.855 1.00 92.94 254 THR A O 1
ATOM 1968 N N . LYS A 1 255 ? 14.335 -11.260 -4.022 1.00 90.50 255 LYS A N 1
ATOM 1969 C CA . LYS A 1 255 ? 14.911 -9.914 -4.009 1.00 90.50 255 LYS A CA 1
ATOM 1970 C C . LYS A 1 255 ? 14.860 -9.239 -5.383 1.00 90.50 255 LYS A C 1
ATOM 1972 O O . LYS A 1 255 ? 14.880 -8.017 -5.464 1.00 90.50 255 LYS A O 1
ATOM 1977 N N . ASN A 1 256 ? 14.703 -10.031 -6.444 1.00 92.31 256 ASN A N 1
ATOM 1978 C CA . ASN A 1 256 ? 14.673 -9.578 -7.835 1.00 92.31 256 ASN A CA 1
ATOM 1979 C C . ASN A 1 256 ? 13.224 -9.340 -8.294 1.00 92.31 256 ASN A C 1
ATOM 1981 O O . ASN A 1 256 ? 12.784 -9.846 -9.330 1.00 92.31 256 ASN A O 1
ATOM 1985 N N . PHE A 1 257 ? 12.437 -8.640 -7.476 1.00 94.62 257 PHE A N 1
ATOM 1986 C CA . PHE A 1 257 ? 11.060 -8.285 -7.820 1.00 94.62 257 PHE A CA 1
ATOM 1987 C C . PHE A 1 257 ? 11.029 -7.173 -8.884 1.00 94.62 257 PHE A C 1
ATOM 1989 O O . PHE A 1 257 ? 12.041 -6.524 -9.164 1.00 94.62 257 PHE A O 1
ATOM 1996 N N . LEU A 1 258 ? 9.869 -6.965 -9.514 1.00 95.88 258 LEU A N 1
ATOM 1997 C CA . LEU A 1 258 ? 9.727 -5.939 -10.545 1.00 95.88 258 LEU A CA 1
ATOM 1998 C C . LEU A 1 258 ? 9.635 -4.540 -9.935 1.00 95.88 258 LEU A C 1
ATOM 2000 O O . LEU A 1 258 ? 8.896 -4.307 -8.978 1.00 95.88 258 LEU A O 1
ATOM 2004 N N . VAL A 1 259 ? 10.319 -3.587 -10.552 1.00 95.38 259 VAL A N 1
ATOM 2005 C CA . VAL A 1 259 ? 10.215 -2.157 -10.259 1.00 95.38 259 VAL A CA 1
ATOM 2006 C C . VAL A 1 259 ? 9.786 -1.378 -11.496 1.00 95.38 259 VAL A C 1
ATOM 2008 O O . VAL A 1 259 ? 9.911 -1.858 -12.622 1.00 95.38 259 VAL A O 1
ATOM 2011 N N . TYR A 1 260 ? 9.250 -0.177 -11.309 1.00 93.38 260 TYR A N 1
ATOM 2012 C CA . TYR A 1 260 ? 8.957 0.732 -12.416 1.00 93.38 260 TYR A CA 1
ATOM 2013 C C . TYR A 1 260 ? 9.181 2.195 -12.028 1.00 93.38 260 TYR A C 1
ATOM 2015 O O . TYR A 1 260 ? 9.282 2.532 -10.845 1.00 93.38 260 TYR A O 1
ATOM 2023 N N . THR A 1 261 ? 9.271 3.037 -13.056 1.00 80.38 261 THR A N 1
ATOM 2024 C CA . THR A 1 261 ? 9.384 4.496 -12.980 1.00 80.38 261 THR A CA 1
ATOM 2025 C C . THR A 1 261 ? 8.119 5.197 -13.451 1.00 80.38 261 THR A C 1
ATOM 2027 O O . THR A 1 261 ? 7.418 4.670 -14.358 1.00 80.38 261 THR A O 1
#

Organism: Prymnesium parvum (NCBI:txid97485)

Secondary structure (DSSP, 8-state):
--GGGGGGTT--------PPPP-------------PPPP----------TT-----TTT-----TT-HHHHHHHHHHHHHHHH--B--GGGG--EEEE-TTS-EEEEEETTS-HHHHHHHHHHHHHHHHHHT--PPPPSS-EEEEEE-TTSBEEEEEEEEE-SEEEEEE---------S------EEEEEEEE-SEEEEEEEE-GGGTTTTHHHHHHHHHHHHSBTTB---GGGEEEES--HHHHHHHHHHHS-SS-EEE-

pLDDT: mean 77.95, std 21.61, range [27.36, 98.44]

Radius of gyration: 25.46 Å; chains: 1; bounding box: 55×80×54 Å